Protein AF-A0AAV7E443-F1 (afdb_monomer_lite)

pLDDT: mean 73.52, std 22.26, range [23.98, 96.69]

Structure (mmCIF, N/CA/C/O backbone):
data_AF-A0AAV7E443-F1
#
_entry.id   AF-A0AAV7E443-F1
#
loop_
_atom_site.group_PDB
_atom_site.id
_atom_site.type_symbol
_atom_site.label_atom_id
_atom_site.label_alt_id
_atom_site.label_comp_id
_atom_site.label_asym_id
_atom_site.label_entity_id
_atom_site.label_seq_id
_atom_site.pdbx_PDB_ins_code
_atom_site.Cartn_x
_atom_site.Cartn_y
_atom_site.Cartn_z
_atom_site.occupancy
_atom_site.B_iso_or_equiv
_atom_site.auth_seq_id
_atom_site.auth_comp_id
_atom_site.auth_asym_id
_atom_site.auth_atom_id
_atom_site.pdbx_PDB_model_num
ATOM 1 N N . MET A 1 1 ? -24.888 17.315 22.796 1.00 25.77 1 MET A N 1
ATOM 2 C CA . MET A 1 1 ? -23.472 17.727 22.915 1.00 25.77 1 MET A CA 1
ATOM 3 C C . MET A 1 1 ? -22.587 16.522 22.609 1.00 25.77 1 MET A C 1
ATOM 5 O O . MET A 1 1 ? -22.308 15.736 23.503 1.00 25.77 1 MET A O 1
ATOM 9 N N . ALA A 1 2 ? -22.235 16.318 21.337 1.00 26.34 2 ALA A N 1
ATOM 10 C CA . ALA A 1 2 ? -21.391 15.209 20.892 1.00 26.34 2 ALA A CA 1
ATOM 11 C C . ALA A 1 2 ? -19.942 15.705 20.793 1.00 26.34 2 ALA A C 1
ATOM 13 O O . ALA A 1 2 ? -19.618 16.505 19.921 1.00 26.34 2 ALA A O 1
ATOM 14 N N . LYS A 1 3 ? -19.092 15.292 21.738 1.00 23.98 3 LYS A N 1
ATOM 15 C CA . LYS A 1 3 ? -17.653 15.576 21.715 1.00 23.98 3 LYS A CA 1
ATOM 16 C C . LYS A 1 3 ? -16.936 14.499 20.892 1.00 23.98 3 LYS A C 1
ATOM 18 O O . LYS A 1 3 ? -17.054 13.325 21.217 1.00 23.98 3 LYS A O 1
ATOM 23 N N . GLY A 1 4 ? -16.212 14.944 19.863 1.00 27.45 4 GLY A N 1
ATOM 24 C CA . GLY A 1 4 ? -14.929 14.418 19.375 1.00 27.45 4 GLY A CA 1
ATOM 25 C C . GLY A 1 4 ? -14.806 12.924 19.062 1.00 27.45 4 GLY A C 1
ATOM 26 O O . GLY A 1 4 ? -14.552 12.119 19.949 1.00 27.45 4 GLY A O 1
ATOM 27 N N . THR A 1 5 ? -14.831 12.583 17.772 1.00 27.83 5 THR A N 1
ATOM 28 C CA . THR A 1 5 ? -14.202 11.362 17.228 1.00 27.83 5 THR A CA 1
ATOM 29 C C . THR A 1 5 ? -13.241 11.727 16.092 1.00 27.83 5 THR A C 1
ATOM 31 O O . THR A 1 5 ? -13.302 11.176 15.004 1.00 27.83 5 THR A O 1
ATOM 34 N N . GLU A 1 6 ? -12.319 12.662 16.341 1.00 30.36 6 GLU A N 1
ATOM 35 C CA . GLU A 1 6 ? -11.120 12.836 15.505 1.00 30.36 6 GLU A CA 1
ATOM 36 C C . GLU A 1 6 ? -10.014 11.890 15.994 1.00 30.36 6 GLU A C 1
ATOM 38 O O . GLU A 1 6 ? -8.976 12.303 16.504 1.00 30.36 6 GLU A O 1
ATOM 43 N N . ALA A 1 7 ? -10.225 10.583 15.831 1.00 27.25 7 ALA A N 1
ATOM 44 C CA . ALA A 1 7 ? -9.157 9.598 15.985 1.00 27.25 7 ALA A CA 1
ATOM 45 C C . ALA A 1 7 ? -8.375 9.506 14.666 1.00 27.25 7 ALA A C 1
ATOM 47 O O . ALA A 1 7 ? -8.383 8.484 13.976 1.00 27.25 7 ALA A O 1
ATOM 48 N N . SER A 1 8 ? -7.700 10.601 14.297 1.00 33.19 8 SER A N 1
ATOM 49 C CA . SER A 1 8 ? -6.683 10.540 13.247 1.00 33.19 8 SER A CA 1
ATOM 50 C C . SER A 1 8 ? -5.625 9.508 13.659 1.00 33.19 8 SER A C 1
ATOM 52 O O . SER A 1 8 ? -5.350 9.324 14.847 1.00 33.19 8 SER A O 1
ATOM 54 N N . LEU A 1 9 ? -4.996 8.839 12.690 1.00 35.78 9 LEU A N 1
ATOM 55 C CA . LEU A 1 9 ? -3.929 7.835 12.871 1.00 35.78 9 LEU A CA 1
ATOM 56 C C . LEU A 1 9 ? -2.719 8.297 13.728 1.00 35.78 9 LEU A C 1
ATOM 58 O O . LEU A 1 9 ? -1.767 7.539 13.908 1.00 35.78 9 LEU A O 1
ATOM 62 N N . ARG A 1 10 ? -2.763 9.515 14.279 1.00 36.31 10 ARG A N 1
ATOM 63 C CA . ARG A 1 10 ? -1.805 10.140 15.193 1.00 36.31 10 ARG A CA 1
ATOM 64 C C . ARG A 1 10 ? -1.911 9.668 16.649 1.00 36.31 10 ARG A C 1
ATOM 66 O O . ARG A 1 10 ? -0.914 9.719 17.355 1.00 36.31 10 ARG A O 1
ATOM 73 N N . GLU A 1 11 ? -3.040 9.121 17.106 1.00 29.19 11 GLU A N 1
ATOM 74 C CA . GLU A 1 11 ? -3.167 8.632 18.501 1.00 29.19 11 GLU A CA 1
ATOM 75 C C . GLU A 1 11 ? -2.478 7.277 18.779 1.00 29.19 11 GLU A C 1
ATOM 77 O O . GLU A 1 11 ? -2.542 6.732 19.880 1.00 29.19 11 GLU A O 1
ATOM 82 N N . ILE A 1 12 ? -1.761 6.718 17.801 1.00 36.97 12 ILE A N 1
ATOM 83 C CA . ILE A 1 12 ? -1.069 5.426 17.938 1.00 36.97 12 ILE A CA 1
ATOM 84 C C . ILE A 1 12 ? 0.310 5.560 18.626 1.00 36.97 12 ILE A C 1
ATOM 86 O O . ILE A 1 12 ? 0.927 4.534 18.930 1.00 36.97 12 ILE A O 1
ATOM 90 N N . ASP A 1 13 ? 0.770 6.778 18.946 1.00 31.23 13 ASP A N 1
ATOM 91 C CA . ASP A 1 13 ? 2.131 7.006 19.467 1.00 31.23 13 ASP A CA 1
ATOM 92 C C . ASP A 1 13 ? 2.248 7.309 20.978 1.00 31.23 13 ASP A C 1
ATOM 94 O O . ASP A 1 13 ? 3.344 7.260 21.523 1.00 31.23 13 ASP A O 1
ATOM 98 N N . ASN A 1 14 ? 1.148 7.503 21.718 1.00 24.28 14 ASN A N 1
ATOM 99 C CA . ASN A 1 14 ? 1.228 7.992 23.111 1.00 24.28 14 ASN A CA 1
ATOM 100 C C . ASN A 1 14 ? 1.170 6.931 24.227 1.00 24.28 14 ASN A C 1
ATOM 102 O O . ASN A 1 14 ? 0.980 7.264 25.393 1.00 24.28 14 ASN A O 1
ATOM 106 N N . THR A 1 15 ? 1.393 5.648 23.929 1.00 24.56 15 THR A N 1
ATOM 107 C CA . THR A 1 15 ? 1.574 4.631 24.987 1.00 24.56 15 THR A CA 1
ATOM 108 C C . THR A 1 15 ? 2.780 3.739 24.727 1.00 24.56 15 THR A C 1
ATOM 110 O O . THR A 1 15 ? 2.623 2.528 24.545 1.00 24.56 15 THR A O 1
ATOM 113 N N . LYS A 1 16 ? 3.989 4.308 24.700 1.00 27.14 16 LYS A N 1
ATOM 114 C CA . LYS A 1 16 ? 5.236 3.541 24.828 1.00 27.14 16 LYS A CA 1
ATOM 115 C C . LYS A 1 16 ? 6.311 4.334 25.583 1.00 27.14 16 LYS A C 1
ATOM 117 O O . LYS A 1 16 ? 6.392 5.543 25.410 1.00 27.14 16 LYS A O 1
ATOM 122 N N . PRO A 1 17 ? 7.134 3.644 26.394 1.00 24.19 17 PRO A N 1
ATOM 123 C CA . PRO A 1 17 ? 8.231 4.250 27.137 1.00 24.19 17 PRO A CA 1
ATOM 124 C C . PRO A 1 17 ? 9.293 4.813 26.184 1.00 24.19 17 PRO A C 1
ATOM 126 O O . PRO A 1 17 ? 9.517 4.270 25.100 1.00 24.19 17 PRO A O 1
ATOM 129 N N . GLU A 1 18 ? 9.938 5.883 26.639 1.00 24.91 18 GLU A N 1
ATOM 130 C CA . GLU A 1 18 ? 10.838 6.842 25.976 1.00 24.91 18 GLU A CA 1
ATOM 131 C C . GLU A 1 18 ? 12.130 6.276 25.331 1.00 24.91 18 GLU A C 1
ATOM 133 O O . GLU A 1 18 ? 13.175 6.916 25.335 1.00 24.91 18 GLU A O 1
ATOM 138 N N . THR A 1 19 ? 12.105 5.090 24.718 1.00 24.88 19 THR A N 1
ATOM 139 C CA . THR A 1 19 ? 13.264 4.506 24.004 1.00 24.88 19 THR A CA 1
ATOM 140 C C . THR A 1 19 ? 12.932 3.940 22.618 1.00 24.88 19 THR A C 1
ATOM 142 O O . THR A 1 19 ? 13.683 3.132 22.068 1.00 24.88 19 THR A O 1
ATOM 145 N N . MET A 1 20 ? 11.838 4.381 21.983 1.00 26.11 20 MET A N 1
ATOM 146 C CA . MET A 1 20 ? 11.595 4.084 20.565 1.00 26.11 20 MET A CA 1
ATOM 147 C C . MET A 1 20 ? 12.380 5.078 19.688 1.00 26.11 20 MET A C 1
ATOM 149 O O . MET A 1 20 ? 11.878 6.116 19.272 1.00 26.11 20 MET A O 1
ATOM 153 N N . ASP A 1 21 ? 13.662 4.763 19.487 1.00 25.50 21 ASP A N 1
ATOM 154 C CA . ASP A 1 21 ? 14.658 5.566 18.771 1.00 25.50 21 ASP A CA 1
ATOM 155 C C . ASP A 1 21 ? 14.137 6.122 17.424 1.00 25.50 21 ASP A C 1
ATOM 157 O O . ASP A 1 21 ? 13.656 5.392 16.543 1.00 25.50 21 ASP A O 1
ATOM 161 N N . ARG A 1 22 ? 14.317 7.441 17.261 1.00 34.50 22 ARG A N 1
ATOM 162 C CA . ARG A 1 22 ? 14.039 8.286 16.085 1.00 34.50 22 ARG A CA 1
ATOM 163 C C . ARG A 1 22 ? 14.828 7.859 14.826 1.00 34.50 22 ARG A C 1
ATOM 165 O O . ARG A 1 22 ? 14.676 8.459 13.765 1.00 34.50 22 ARG A O 1
ATOM 172 N N . ARG A 1 23 ? 15.618 6.780 14.903 1.00 28.77 23 ARG A N 1
ATOM 173 C CA . ARG A 1 23 ? 16.346 6.110 13.805 1.00 28.77 23 ARG A CA 1
ATOM 174 C C . ARG A 1 23 ? 15.535 5.127 12.947 1.00 28.77 23 ARG A C 1
ATOM 176 O O . ARG A 1 23 ? 16.087 4.526 12.027 1.00 28.77 23 ARG A O 1
ATOM 183 N N . THR A 1 24 ? 14.231 4.965 13.163 1.00 36.25 24 THR A N 1
ATOM 184 C CA . THR A 1 24 ? 13.375 4.044 12.375 1.00 36.25 24 THR A CA 1
ATOM 185 C C . THR A 1 24 ? 13.049 4.504 10.943 1.00 36.25 24 THR A C 1
ATOM 187 O O . THR A 1 24 ? 12.246 3.870 10.262 1.00 36.25 24 THR A O 1
ATOM 190 N N . ARG A 1 25 ? 13.709 5.557 10.443 1.00 43.50 25 ARG A N 1
ATOM 191 C CA . ARG A 1 25 ? 13.612 6.027 9.047 1.00 43.50 25 ARG A CA 1
ATOM 192 C C . ARG A 1 25 ? 14.811 5.637 8.167 1.00 43.50 25 ARG A C 1
ATOM 194 O O . ARG A 1 25 ? 14.787 5.905 6.973 1.00 43.50 25 ARG A O 1
ATOM 201 N N . ASN A 1 26 ? 15.815 4.946 8.721 1.00 28.78 26 ASN A N 1
ATOM 202 C CA . ASN A 1 26 ? 16.945 4.412 7.956 1.00 28.78 26 ASN A CA 1
ATOM 203 C C . ASN A 1 26 ? 16.706 2.935 7.596 1.00 28.78 26 ASN A C 1
ATOM 205 O O . ASN A 1 26 ? 16.569 2.076 8.470 1.00 28.78 26 ASN A O 1
ATOM 209 N N . PHE A 1 27 ? 16.703 2.631 6.296 1.00 36.47 27 PHE A N 1
ATOM 210 C CA . PHE A 1 27 ? 16.470 1.316 5.675 1.00 36.47 27 PHE A CA 1
ATOM 211 C C . PHE A 1 27 ? 17.484 0.200 6.047 1.00 36.47 27 PHE A C 1
ATOM 213 O O . PHE A 1 27 ? 17.478 -0.870 5.441 1.00 36.47 27 PHE A O 1
ATOM 220 N N . GLN A 1 28 ? 18.310 0.384 7.082 1.00 29.16 28 GLN A N 1
ATOM 221 C CA . GLN A 1 28 ? 19.252 -0.620 7.593 1.00 29.16 28 GLN A CA 1
ATOM 222 C C . GLN A 1 28 ? 18.631 -1.579 8.639 1.00 29.16 28 GLN A C 1
ATOM 224 O O . GLN A 1 28 ? 19.201 -2.629 8.918 1.00 29.16 28 GLN A O 1
ATOM 229 N N . SER A 1 29 ? 17.440 -1.293 9.196 1.00 36.72 29 SER A N 1
ATOM 230 C CA . SER A 1 29 ? 16.759 -2.159 10.196 1.00 36.72 29 SER A CA 1
ATOM 231 C C . SER A 1 29 ? 15.891 -3.275 9.572 1.00 36.72 29 SER A C 1
ATOM 233 O O . SER A 1 29 ? 14.831 -3.678 10.062 1.00 36.72 29 SER A O 1
ATOM 235 N N . MET A 1 30 ? 16.326 -3.789 8.426 1.00 41.69 30 MET A N 1
ATOM 236 C CA . MET A 1 30 ? 15.530 -4.646 7.542 1.00 41.69 30 MET A CA 1
ATOM 237 C C . MET A 1 30 ? 15.280 -6.066 8.081 1.00 41.69 30 MET A C 1
ATOM 239 O O . MET A 1 30 ? 14.362 -6.744 7.625 1.00 41.69 30 MET A O 1
ATOM 243 N N . TYR A 1 31 ? 15.995 -6.473 9.133 1.00 39.94 31 TYR A N 1
ATOM 244 C CA . TYR A 1 31 ? 15.769 -7.734 9.852 1.00 39.94 31 TYR A CA 1
ATOM 245 C C . TYR A 1 31 ? 14.627 -7.681 10.892 1.00 39.94 31 TYR A C 1
ATOM 247 O O . TYR A 1 31 ? 14.217 -8.723 11.414 1.00 39.94 31 TYR A O 1
ATOM 255 N N . TYR A 1 32 ? 14.057 -6.500 11.179 1.00 52.09 32 TYR A N 1
ATOM 256 C CA . TYR A 1 32 ? 13.091 -6.326 12.275 1.00 52.09 32 TYR A CA 1
ATOM 257 C C . TYR A 1 32 ? 11.636 -6.088 11.842 1.00 52.09 32 TYR A C 1
ATOM 259 O O . TYR A 1 32 ? 10.722 -6.355 12.625 1.00 52.09 32 TYR A O 1
ATOM 267 N N . SER A 1 33 ? 11.368 -5.678 10.597 1.00 72.94 33 SER A N 1
ATOM 268 C CA . SER A 1 33 ? 10.016 -5.238 10.206 1.00 72.94 33 SER A CA 1
ATOM 269 C C . SER A 1 33 ? 8.990 -6.380 10.103 1.00 72.94 33 SER A C 1
ATOM 271 O O . SER A 1 33 ? 7.912 -6.303 10.698 1.00 72.94 33 SER A O 1
ATOM 273 N N . TRP A 1 34 ? 9.294 -7.499 9.430 1.00 80.94 34 TRP A N 1
ATOM 274 C CA . TRP A 1 34 ? 8.298 -8.574 9.271 1.00 80.94 34 TRP A CA 1
ATOM 275 C C . TRP A 1 34 ? 8.063 -9.372 10.564 1.00 80.94 34 TRP A C 1
ATOM 277 O O . TRP A 1 34 ? 6.935 -9.812 10.828 1.00 80.94 34 TRP A O 1
ATOM 287 N N . ARG A 1 35 ? 9.109 -9.542 11.389 1.00 85.88 35 ARG A N 1
ATOM 288 C CA . ARG A 1 35 ? 9.019 -10.175 12.716 1.00 85.88 35 ARG A CA 1
ATOM 289 C C . ARG A 1 35 ? 8.162 -9.318 13.643 1.00 85.88 35 ARG A C 1
ATOM 291 O O . ARG A 1 35 ? 7.250 -9.846 14.283 1.00 85.88 35 ARG A O 1
ATOM 298 N N . TYR A 1 36 ? 8.381 -8.001 13.628 1.00 85.56 36 TYR A N 1
ATOM 299 C CA . TYR A 1 36 ? 7.541 -7.032 14.326 1.00 85.56 36 TYR A CA 1
ATOM 300 C C . TYR A 1 36 ? 6.084 -7.108 13.860 1.00 85.56 36 TYR A C 1
ATOM 302 O O . TYR A 1 36 ? 5.196 -7.309 14.689 1.00 85.56 36 TYR A O 1
ATOM 310 N N . CYS A 1 37 ? 5.828 -7.056 12.549 1.00 87.12 37 CYS A N 1
ATOM 311 C CA . CYS A 1 37 ? 4.472 -7.158 12.004 1.00 87.12 37 CYS A CA 1
ATOM 312 C C . CYS A 1 37 ? 3.795 -8.474 12.417 1.00 87.12 37 CYS A C 1
ATOM 314 O O . CYS A 1 37 ? 2.622 -8.489 12.778 1.00 87.12 37 CYS A O 1
ATOM 316 N N . SER A 1 38 ? 4.536 -9.586 12.440 1.00 89.88 38 SER A N 1
ATOM 317 C CA . SER A 1 38 ? 4.020 -10.885 12.891 1.00 89.88 38 SER A CA 1
ATOM 318 C C . SER A 1 38 ? 3.648 -10.884 14.376 1.00 89.88 38 SER A C 1
ATOM 320 O O . SER A 1 38 ? 2.583 -11.384 14.745 1.00 89.88 38 SER A O 1
ATOM 322 N N . ALA A 1 39 ? 4.492 -10.302 15.231 1.00 90.81 39 ALA A N 1
ATOM 323 C CA . ALA A 1 39 ? 4.209 -10.164 16.657 1.00 90.81 39 ALA A CA 1
ATOM 324 C C . ALA A 1 39 ? 3.020 -9.224 16.913 1.00 90.81 39 ALA A C 1
ATOM 326 O O . ALA A 1 39 ? 2.143 -9.539 17.719 1.00 90.81 39 ALA A O 1
ATOM 327 N N . ARG A 1 40 ? 2.951 -8.099 16.193 1.00 89.81 40 ARG A N 1
ATOM 328 C CA . ARG A 1 40 ? 1.855 -7.127 16.272 1.00 89.81 40 ARG A CA 1
ATOM 329 C C . ARG A 1 40 ? 0.530 -7.741 15.830 1.00 89.81 40 ARG A C 1
ATOM 331 O O . ARG A 1 40 ? -0.439 -7.634 16.575 1.00 89.81 40 ARG A O 1
ATOM 338 N N . LEU A 1 41 ? 0.508 -8.469 14.711 1.00 91.88 41 LEU A N 1
ATOM 339 C CA . LEU A 1 41 ? -0.662 -9.230 14.257 1.00 91.88 41 LEU A CA 1
ATOM 340 C C . LEU A 1 41 ? -1.139 -10.218 15.318 1.00 91.88 41 LEU A C 1
ATOM 342 O O . LEU A 1 41 ? -2.327 -10.268 15.613 1.00 91.88 41 LEU A O 1
ATOM 346 N N . ARG A 1 42 ? -0.224 -10.975 15.935 1.00 92.00 42 ARG A N 1
ATOM 347 C CA . ARG A 1 42 ? -0.583 -11.917 17.005 1.00 92.00 42 ARG A CA 1
ATOM 348 C C . ARG A 1 42 ? -1.277 -11.210 18.174 1.00 92.00 42 ARG A C 1
ATOM 350 O O . ARG A 1 42 ? -2.282 -11.715 18.669 1.00 92.00 42 ARG A O 1
ATOM 357 N N . ARG A 1 43 ? -0.761 -10.053 18.606 1.00 92.81 43 ARG A N 1
ATOM 358 C CA . ARG A 1 43 ? -1.373 -9.254 19.682 1.00 92.81 43 ARG A CA 1
ATOM 359 C C . ARG A 1 43 ? -2.745 -8.715 19.272 1.00 92.81 43 ARG A C 1
ATOM 361 O O . ARG A 1 43 ? -3.674 -8.860 20.054 1.00 92.81 43 ARG A O 1
ATOM 368 N N . LEU A 1 44 ? -2.878 -8.183 18.054 1.00 91.81 44 LEU A N 1
ATOM 369 C CA . LEU A 1 44 ? -4.145 -7.666 17.522 1.00 91.81 44 LEU A CA 1
ATOM 370 C C . LEU A 1 44 ? -5.218 -8.756 17.428 1.00 91.81 44 LEU A C 1
ATOM 372 O O . LEU A 1 44 ? -6.330 -8.570 17.910 1.00 91.81 44 LEU A O 1
ATOM 376 N N . TYR A 1 45 ? -4.879 -9.927 16.884 1.00 92.50 45 TYR A N 1
ATOM 377 C CA . TYR A 1 45 ? -5.815 -11.051 16.815 1.00 92.50 45 TYR A CA 1
ATOM 378 C C . TYR A 1 45 ? -6.269 -11.514 18.204 1.00 92.50 45 TYR A C 1
ATOM 380 O O . TYR A 1 45 ? -7.439 -11.847 18.386 1.00 92.50 45 TYR A O 1
ATOM 388 N N . LYS A 1 46 ? -5.366 -11.508 19.196 1.00 92.06 46 LYS A N 1
ATOM 389 C CA . LYS A 1 46 ? -5.708 -11.851 20.582 1.00 92.06 46 LYS A CA 1
ATOM 390 C C . LYS A 1 46 ? -6.596 -10.783 21.228 1.00 92.06 46 LYS A C 1
ATOM 392 O O . LYS A 1 46 ? -7.584 -11.146 21.857 1.00 92.06 46 LYS A O 1
ATOM 397 N N . SER A 1 47 ? -6.280 -9.496 21.059 1.00 92.75 47 SER A N 1
ATOM 398 C CA . SER A 1 47 ? -7.061 -8.400 21.650 1.00 92.75 47 SER A CA 1
ATOM 399 C C . SER A 1 47 ? -8.461 -8.293 21.052 1.00 92.75 47 SER A C 1
ATOM 401 O O . SER A 1 47 ? -9.411 -8.053 21.784 1.00 92.75 47 SER A O 1
ATOM 403 N N . LEU A 1 48 ? -8.597 -8.532 19.745 1.00 90.94 48 LEU A N 1
ATOM 404 C CA . LEU A 1 48 ? -9.881 -8.515 19.033 1.00 90.94 48 LEU A CA 1
ATOM 405 C C . LEU A 1 48 ? -10.672 -9.820 19.191 1.00 90.94 48 LEU A C 1
ATOM 407 O O . LEU A 1 48 ? -11.744 -9.958 18.611 1.00 90.94 48 LEU A O 1
ATOM 411 N N . LYS A 1 49 ? -10.127 -10.812 19.913 1.00 90.62 49 LYS A N 1
ATOM 412 C CA . LYS A 1 49 ? -10.682 -12.174 20.019 1.00 90.62 49 LYS A CA 1
ATOM 413 C C . LYS A 1 49 ? -10.985 -12.804 18.644 1.00 90.62 49 LYS A C 1
ATOM 415 O O . LYS A 1 49 ? -11.824 -13.693 18.519 1.00 90.62 49 LYS A O 1
ATOM 420 N N . PHE A 1 50 ? -10.259 -12.383 17.609 1.00 89.62 50 PHE A N 1
ATOM 421 C CA . PHE A 1 50 ? -10.456 -12.783 16.217 1.00 89.62 50 PHE A CA 1
ATOM 422 C C . PHE A 1 50 ? -9.397 -13.813 15.806 1.00 89.62 50 PHE A C 1
ATOM 424 O O . PHE A 1 50 ? -8.567 -13.585 14.934 1.00 89.62 50 PHE A O 1
ATOM 431 N N . THR A 1 51 ? -9.358 -14.962 16.477 1.00 88.81 51 THR A N 1
ATOM 432 C CA . THR A 1 51 ? -8.364 -16.008 16.189 1.00 88.81 51 THR A CA 1
ATOM 433 C C . THR A 1 51 ? -8.902 -17.045 15.204 1.00 88.81 51 THR A C 1
ATOM 435 O O . THR A 1 51 ? -10.095 -17.350 15.163 1.00 88.81 51 THR A O 1
ATOM 438 N N . HIS A 1 52 ? -8.014 -17.639 14.407 1.00 87.12 52 HIS A N 1
ATOM 439 C CA . HIS A 1 52 ? -8.358 -18.658 13.405 1.00 87.12 52 HIS A CA 1
ATOM 440 C C . HIS A 1 52 ? -8.547 -20.069 13.997 1.00 87.12 52 HIS A C 1
ATOM 442 O O . HIS A 1 52 ? -8.177 -21.060 13.375 1.00 87.12 52 HIS A O 1
ATOM 448 N N . GLY A 1 53 ? -9.105 -20.160 15.208 1.00 83.12 53 GLY A N 1
ATOM 449 C CA . GLY A 1 53 ? -9.271 -21.412 15.952 1.00 83.12 53 GLY A CA 1
ATOM 450 C C . GLY A 1 53 ? -8.080 -21.767 16.851 1.00 83.12 53 GLY A C 1
ATOM 451 O O . GLY A 1 53 ? -6.983 -21.221 16.719 1.00 83.12 53 GLY A O 1
ATOM 452 N N . ARG A 1 54 ? -8.319 -22.679 17.801 1.00 77.81 54 ARG A N 1
ATOM 453 C CA . ARG A 1 54 ? -7.310 -23.290 18.682 1.00 77.81 54 ARG A CA 1
ATOM 454 C C . ARG A 1 54 ? -7.174 -24.755 18.254 1.00 77.81 54 ARG A C 1
ATOM 456 O O . ARG A 1 54 ? -8.127 -25.510 18.390 1.00 77.81 54 ARG A O 1
ATOM 463 N N . GLY A 1 55 ? -6.031 -25.136 17.683 1.00 84.81 55 GLY A N 1
ATOM 464 C CA . GLY A 1 55 ? -5.826 -26.465 17.089 1.00 84.81 55 GLY A CA 1
ATOM 465 C C . GLY A 1 55 ? -6.039 -26.456 15.574 1.00 84.81 55 GLY A C 1
ATOM 466 O O . GLY A 1 55 ? -5.127 -26.089 14.835 1.00 84.81 55 GLY A O 1
ATOM 467 N N . LYS A 1 56 ? -7.233 -26.836 15.099 1.00 87.88 56 LYS A N 1
ATOM 468 C CA . LYS A 1 56 ? -7.547 -26.849 13.660 1.00 87.88 56 LYS A CA 1
ATOM 469 C C . LYS A 1 56 ? -7.703 -25.422 13.127 1.00 87.88 56 LYS A C 1
ATOM 471 O O . LYS A 1 56 ? -8.447 -24.619 13.690 1.00 87.88 56 LYS A O 1
ATOM 476 N N . TYR A 1 57 ? -7.017 -25.123 12.023 1.00 89.94 57 TYR A N 1
ATOM 477 C CA . TYR A 1 57 ? -7.121 -23.828 11.355 1.00 89.94 57 TYR A CA 1
ATOM 478 C C . TYR A 1 57 ? -8.526 -23.637 10.772 1.00 89.94 57 TYR A C 1
ATOM 480 O O . TYR A 1 57 ? -8.952 -24.384 9.893 1.00 89.94 57 TYR A O 1
ATOM 488 N N . SER A 1 58 ? -9.220 -22.607 11.246 1.00 87.44 58 SER A N 1
ATOM 489 C CA . SER A 1 58 ? -10.483 -22.125 10.696 1.00 87.44 58 SER A CA 1
ATOM 490 C C . SER A 1 58 ? -10.303 -20.688 10.229 1.00 87.44 58 SER A C 1
ATOM 492 O O . SER A 1 58 ? -10.078 -19.764 11.020 1.00 87.44 58 SER A O 1
ATOM 494 N N . ARG A 1 59 ? -10.352 -20.491 8.911 1.00 85.94 59 ARG A N 1
ATOM 495 C CA . ARG A 1 59 ? -10.143 -19.176 8.314 1.00 85.94 59 ARG A CA 1
ATOM 496 C C . ARG A 1 59 ? -11.310 -18.259 8.670 1.00 85.94 59 ARG A C 1
ATOM 498 O O . ARG A 1 59 ? -12.444 -18.511 8.286 1.00 85.94 59 ARG A O 1
ATOM 505 N N . ARG A 1 60 ? -10.997 -17.142 9.327 1.00 86.06 60 ARG A N 1
ATOM 506 C CA . ARG A 1 60 ? -11.935 -16.033 9.523 1.00 86.06 60 ARG A CA 1
ATOM 507 C C . ARG A 1 60 ? -11.592 -14.936 8.525 1.00 86.06 60 ARG A C 1
ATOM 509 O O . ARG A 1 60 ? -10.463 -14.448 8.524 1.00 86.06 60 ARG A O 1
ATOM 516 N N . ASN A 1 61 ? -12.529 -14.612 7.644 1.00 84.88 61 ASN A N 1
ATOM 517 C CA . ASN A 1 61 ? -12.343 -13.554 6.656 1.00 84.88 61 ASN A CA 1
ATOM 518 C C . ASN A 1 61 ? -12.674 -12.198 7.276 1.00 84.88 61 ASN A C 1
ATOM 520 O O . ASN A 1 61 ? -13.594 -12.102 8.083 1.00 84.88 61 ASN A O 1
ATOM 524 N N . ILE A 1 62 ? -11.906 -11.179 6.899 1.00 86.75 62 ILE A N 1
ATOM 525 C CA . ILE A 1 62 ? -12.162 -9.793 7.286 1.00 86.75 62 ILE A CA 1
ATOM 526 C C . ILE A 1 62 ? -12.995 -9.188 6.157 1.00 86.75 62 ILE A C 1
ATOM 528 O O . ILE A 1 62 ? -12.468 -8.933 5.076 1.00 86.75 62 ILE A O 1
ATOM 532 N N . ASN A 1 63 ? -14.289 -9.034 6.411 1.00 86.06 63 ASN A N 1
ATOM 533 C CA . ASN A 1 63 ? -15.267 -8.412 5.520 1.00 86.06 63 ASN A CA 1
ATOM 534 C C . ASN A 1 63 ? -15.823 -7.143 6.181 1.00 86.06 63 ASN A C 1
ATOM 536 O O . ASN A 1 63 ? -15.624 -6.934 7.377 1.00 86.06 63 ASN A O 1
ATOM 540 N N . GLU A 1 64 ? -16.596 -6.345 5.448 1.00 85.19 64 GLU A N 1
ATOM 541 C CA . GLU A 1 64 ? -17.225 -5.132 5.986 1.00 85.19 64 GLU A CA 1
ATOM 542 C C . GLU A 1 64 ? -18.009 -5.389 7.287 1.00 85.19 64 GLU A C 1
ATOM 544 O O . GLU A 1 64 ? -17.777 -4.719 8.289 1.00 85.19 64 GLU A O 1
ATOM 549 N N . ALA A 1 65 ? -18.857 -6.422 7.310 1.00 85.25 65 ALA A N 1
ATOM 550 C CA . ALA A 1 65 ? -19.665 -6.780 8.479 1.00 85.25 65 ALA A CA 1
ATOM 551 C C . ALA A 1 65 ? -18.838 -7.211 9.706 1.00 85.25 65 ALA A C 1
ATOM 553 O O . ALA A 1 65 ? -19.340 -7.227 10.824 1.00 85.25 65 ALA A O 1
ATOM 554 N N . THR A 1 66 ? -17.569 -7.583 9.511 1.00 84.00 66 THR A N 1
ATOM 555 C CA . THR A 1 66 ? -16.682 -8.000 10.610 1.00 84.00 66 THR A CA 1
ATOM 556 C C . THR A 1 66 ? -15.938 -6.834 11.255 1.00 84.00 66 THR A C 1
ATOM 558 O O . THR A 1 66 ? -15.322 -7.015 12.302 1.00 84.00 66 THR A O 1
ATOM 561 N N . ILE A 1 67 ? -15.965 -5.652 10.633 1.00 86.44 67 ILE A N 1
ATOM 562 C CA . ILE A 1 67 ? -15.246 -4.473 11.112 1.00 86.44 67 ILE A CA 1
ATOM 563 C C . ILE A 1 67 ? -16.146 -3.731 12.088 1.00 86.44 67 ILE A C 1
ATOM 565 O O . ILE A 1 67 ? -16.997 -2.939 11.696 1.00 86.44 67 ILE A O 1
ATOM 569 N N . THR A 1 68 ? -15.935 -3.994 13.372 1.00 84.25 68 THR A N 1
ATOM 570 C CA . THR A 1 68 ? -16.579 -3.246 14.458 1.00 84.25 68 THR A CA 1
ATOM 571 C C . THR A 1 68 ? -15.715 -2.085 14.946 1.00 84.25 68 THR A C 1
ATOM 573 O O . THR A 1 68 ? -16.226 -1.129 15.513 1.00 84.25 68 THR A O 1
ATOM 576 N N . GLU A 1 69 ? -14.399 -2.163 14.738 1.00 84.31 69 GLU A N 1
ATOM 577 C CA . GLU A 1 69 ? -13.420 -1.216 15.269 1.00 84.31 69 GLU A CA 1
ATOM 578 C C . GLU A 1 69 ? -12.285 -0.945 14.274 1.00 84.31 69 GLU A C 1
ATOM 580 O O . GLU A 1 69 ? -11.886 -1.826 13.505 1.00 84.31 69 GLU A O 1
ATOM 585 N N . VAL A 1 70 ? -11.648 0.224 14.397 1.00 84.88 70 VAL A N 1
ATOM 586 C CA . VAL A 1 70 ? -10.472 0.635 13.600 1.00 84.88 70 VAL A CA 1
ATOM 587 C C . VAL A 1 70 ? -9.325 -0.382 13.681 1.00 84.88 70 VAL A C 1
ATOM 589 O O . VAL A 1 70 ? -8.593 -0.607 12.717 1.00 84.88 70 VAL A O 1
ATOM 592 N N . ARG A 1 71 ? -9.189 -1.090 14.810 1.00 87.00 71 ARG A N 1
ATOM 593 C CA . ARG A 1 71 ? -8.154 -2.119 15.005 1.00 87.00 71 ARG A CA 1
ATOM 594 C C . ARG A 1 71 ? -8.228 -3.257 13.978 1.00 87.00 71 ARG A C 1
ATOM 596 O O . ARG A 1 71 ? -7.192 -3.861 13.701 1.00 87.00 71 ARG A O 1
ATOM 603 N N . PHE A 1 72 ? -9.392 -3.533 13.382 1.00 88.88 72 PHE A N 1
ATOM 604 C CA . PHE A 1 72 ? -9.507 -4.498 12.282 1.00 88.88 72 PHE A CA 1
ATOM 605 C C . PHE A 1 72 ? -8.820 -4.007 11.003 1.00 88.88 72 PHE A C 1
ATOM 607 O O . PHE A 1 72 ? -8.155 -4.799 10.336 1.00 88.88 72 PHE A O 1
ATOM 614 N N . LEU A 1 73 ? -8.887 -2.707 10.700 1.00 88.06 73 LEU A N 1
ATOM 615 C CA . LEU A 1 73 ? -8.165 -2.112 9.570 1.00 88.06 73 LEU A CA 1
ATOM 616 C C . LEU A 1 73 ? -6.648 -2.261 9.760 1.00 88.06 73 LEU A C 1
ATOM 618 O O . LEU A 1 73 ? -5.939 -2.654 8.832 1.00 88.06 73 LEU A O 1
ATOM 622 N N . HIS A 1 74 ? -6.153 -2.087 10.992 1.00 88.06 74 HIS A N 1
ATOM 623 C CA . HIS A 1 74 ? -4.744 -2.337 11.317 1.00 88.06 74 HIS A CA 1
ATOM 624 C C . HIS A 1 74 ? -4.324 -3.790 11.076 1.00 88.06 74 HIS A C 1
ATOM 626 O O . HIS A 1 74 ? -3.195 -4.034 10.652 1.00 88.06 74 HIS A O 1
ATOM 632 N N . VAL A 1 75 ? -5.200 -4.771 11.321 1.00 91.00 75 VAL A N 1
ATOM 633 C CA . VAL A 1 75 ? -4.892 -6.176 11.009 1.00 91.00 75 VAL A CA 1
ATOM 634 C C . VAL A 1 75 ? -4.608 -6.333 9.517 1.00 91.00 75 VAL A C 1
ATOM 636 O O . VAL A 1 75 ? -3.594 -6.929 9.155 1.00 91.00 75 VAL A O 1
ATOM 639 N N . VAL A 1 76 ? -5.452 -5.766 8.654 1.00 91.81 76 VAL A N 1
ATOM 640 C CA . VAL A 1 76 ? -5.281 -5.858 7.196 1.00 91.81 76 VAL A CA 1
ATOM 641 C C . VAL A 1 76 ? -4.001 -5.144 6.749 1.00 91.81 76 VAL A C 1
ATOM 643 O O . VAL A 1 76 ? -3.209 -5.730 6.006 1.00 91.81 76 VAL A O 1
ATOM 646 N N . LEU A 1 77 ? -3.735 -3.946 7.280 1.00 88.19 77 LEU A N 1
ATOM 647 C CA . LEU A 1 77 ? -2.500 -3.202 7.018 1.00 88.19 77 LEU A CA 1
ATOM 648 C C . LEU A 1 77 ? -1.254 -4.021 7.389 1.00 88.19 77 LEU A C 1
ATOM 650 O O . LEU A 1 77 ? -0.378 -4.245 6.555 1.00 88.19 77 LEU A O 1
ATOM 654 N N . TYR A 1 78 ? -1.188 -4.564 8.609 1.00 90.38 78 TYR A N 1
ATOM 655 C CA . TYR A 1 78 ? -0.031 -5.357 9.036 1.00 90.38 78 TYR A CA 1
ATOM 656 C C . TYR A 1 78 ? 0.114 -6.685 8.273 1.00 90.38 78 TYR A C 1
ATOM 658 O O . TYR A 1 78 ? 1.213 -7.246 8.210 1.00 90.38 78 TYR A O 1
ATOM 666 N N . MET A 1 79 ? -0.960 -7.218 7.678 1.00 92.44 79 MET A N 1
ATOM 667 C CA . MET A 1 79 ? -0.867 -8.366 6.770 1.00 92.44 79 MET A CA 1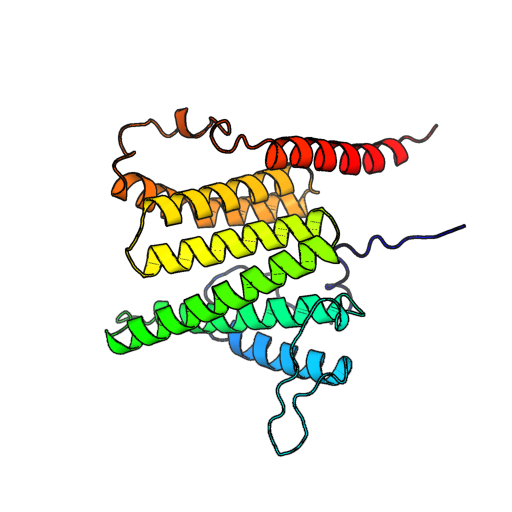
ATOM 668 C C . MET A 1 79 ? -0.187 -8.000 5.448 1.00 92.44 79 MET A C 1
ATOM 670 O O . MET A 1 79 ? 0.605 -8.816 4.956 1.00 92.44 79 MET A O 1
ATOM 674 N N . ALA A 1 80 ? -0.466 -6.807 4.912 1.00 91.00 80 ALA A N 1
ATOM 675 C CA . ALA A 1 80 ? 0.206 -6.255 3.738 1.00 91.00 80 ALA A CA 1
ATOM 676 C C . ALA A 1 80 ? 1.683 -5.956 4.039 1.00 91.00 80 ALA A C 1
ATOM 678 O O . ALA A 1 80 ? 2.556 -6.532 3.387 1.00 91.00 80 ALA A O 1
ATOM 679 N N . GLU A 1 81 ? 1.962 -5.202 5.108 1.00 89.44 81 GLU A N 1
ATOM 680 C CA . GLU A 1 81 ? 3.319 -4.855 5.559 1.00 89.44 81 GLU A CA 1
ATOM 681 C C . GLU A 1 81 ? 4.182 -6.094 5.787 1.00 89.44 81 GLU A C 1
ATOM 683 O O . GLU A 1 81 ? 5.274 -6.221 5.242 1.00 89.44 81 GLU A O 1
ATOM 688 N N . ARG A 1 82 ? 3.669 -7.102 6.505 1.00 91.81 82 ARG A N 1
ATOM 689 C CA . ARG A 1 82 ? 4.410 -8.355 6.702 1.00 91.81 82 ARG A CA 1
ATOM 690 C C . ARG A 1 82 ? 4.764 -9.023 5.371 1.00 91.81 82 ARG A C 1
ATOM 692 O O . ARG A 1 82 ? 5.836 -9.614 5.246 1.00 91.81 82 ARG A O 1
ATOM 699 N N . ALA A 1 83 ? 3.856 -9.023 4.395 1.00 92.88 83 ALA A N 1
ATOM 700 C CA . ALA A 1 83 ? 4.130 -9.627 3.095 1.00 92.88 83 ALA A CA 1
ATOM 701 C C . ALA A 1 83 ? 5.196 -8.834 2.325 1.00 92.88 83 ALA A C 1
ATOM 703 O O . ALA A 1 83 ? 6.112 -9.459 1.785 1.00 92.88 83 ALA A O 1
ATOM 704 N N . TRP A 1 84 ? 5.109 -7.503 2.344 1.00 90.12 84 TRP A N 1
ATOM 705 C CA . TRP A 1 84 ? 6.052 -6.594 1.700 1.00 90.12 84 TRP A CA 1
ATOM 706 C C . TRP A 1 84 ? 7.446 -6.638 2.337 1.00 90.12 84 TRP A C 1
ATOM 708 O O . TRP A 1 84 ? 8.422 -6.876 1.631 1.00 90.12 84 TRP A O 1
ATOM 718 N N . SER A 1 85 ? 7.555 -6.547 3.663 1.00 85.88 85 SER A N 1
ATOM 719 C CA . SER A 1 85 ? 8.842 -6.571 4.374 1.00 85.88 85 SER A CA 1
ATOM 720 C C . SER A 1 85 ? 9.620 -7.863 4.128 1.00 85.88 85 SER A C 1
ATOM 722 O O . SER A 1 85 ? 10.829 -7.832 3.928 1.00 85.88 85 SER A O 1
ATOM 724 N N . HIS A 1 86 ? 8.931 -9.005 4.053 1.00 85.94 86 HIS A N 1
ATOM 725 C CA . HIS A 1 86 ? 9.561 -10.271 3.661 1.00 85.94 86 HIS A CA 1
ATOM 726 C C . HIS A 1 86 ? 10.057 -10.283 2.209 1.00 85.94 86 HIS A C 1
ATOM 728 O O . HIS A 1 86 ? 11.006 -10.997 1.893 1.00 85.94 86 HIS A O 1
ATOM 734 N N . ALA A 1 87 ? 9.386 -9.562 1.308 1.00 86.69 87 ALA A N 1
ATOM 735 C CA . ALA A 1 87 ? 9.840 -9.419 -0.070 1.00 86.69 87 ALA A CA 1
ATOM 736 C C . ALA A 1 87 ? 11.090 -8.527 -0.136 1.00 86.69 87 ALA A C 1
ATOM 738 O O . ALA A 1 87 ? 12.032 -8.851 -0.856 1.00 86.69 87 ALA A O 1
ATOM 739 N N . MET A 1 88 ? 11.115 -7.437 0.637 1.00 82.38 88 MET A N 1
ATOM 740 C CA . MET A 1 88 ? 12.239 -6.499 0.667 1.00 82.38 88 MET A CA 1
ATOM 741 C C . MET A 1 88 ? 13.488 -7.095 1.317 1.00 82.38 88 MET A C 1
ATOM 743 O O . MET A 1 88 ? 14.562 -6.967 0.746 1.00 82.38 88 MET A O 1
ATOM 747 N N . GLU A 1 89 ? 13.355 -7.848 2.410 1.00 81.75 89 GLU A N 1
ATOM 748 C CA . GLU A 1 89 ? 14.478 -8.552 3.055 1.00 81.75 89 GLU A CA 1
ATOM 749 C C . GLU A 1 89 ? 15.239 -9.468 2.079 1.00 81.75 89 GLU A C 1
ATOM 751 O O . GLU A 1 89 ? 16.462 -9.569 2.124 1.00 81.75 89 GLU A O 1
ATOM 756 N N . LYS A 1 90 ? 14.523 -10.123 1.156 1.00 74.19 90 LYS A N 1
ATOM 757 C CA . LYS A 1 90 ? 15.133 -10.979 0.126 1.00 74.19 90 LYS A CA 1
ATOM 758 C C . LYS A 1 90 ? 15.686 -10.202 -1.068 1.00 74.19 90 LYS A C 1
ATOM 760 O O . LYS A 1 90 ? 16.535 -10.728 -1.777 1.00 74.19 90 LYS A O 1
ATOM 765 N N . LYS A 1 91 ? 15.221 -8.971 -1.303 1.00 74.25 91 LYS A N 1
ATOM 766 C CA . LYS A 1 91 ? 15.730 -8.089 -2.366 1.00 74.25 91 LYS A CA 1
ATOM 767 C C . LYS A 1 91 ? 17.141 -7.592 -2.053 1.00 74.25 91 LYS A C 1
ATOM 769 O O . LYS A 1 91 ? 17.913 -7.357 -2.971 1.00 74.25 91 LYS A O 1
ATOM 774 N N . THR A 1 92 ? 17.451 -7.399 -0.779 1.00 71.31 92 THR A N 1
ATOM 775 C CA . THR A 1 92 ? 18.655 -6.704 -0.303 1.00 71.31 92 THR A CA 1
ATOM 776 C C . THR A 1 92 ? 19.791 -7.647 0.075 1.00 71.31 92 THR A C 1
ATOM 778 O O . THR A 1 92 ? 20.668 -7.279 0.851 1.00 71.31 92 THR A O 1
ATOM 781 N N . LEU A 1 93 ? 19.757 -8.880 -0.434 1.00 72.62 93 LEU A N 1
ATOM 782 C CA . LEU A 1 93 ? 20.863 -9.820 -0.295 1.00 72.62 93 LEU A CA 1
ATOM 783 C C . LEU A 1 93 ? 22.064 -9.331 -1.134 1.00 72.62 93 LEU A C 1
ATOM 785 O O . LEU A 1 93 ? 21.833 -8.876 -2.255 1.00 72.62 93 LEU A O 1
ATOM 789 N N . PRO A 1 94 ? 23.314 -9.430 -0.635 1.00 66.69 94 PRO A N 1
ATOM 790 C CA . PRO A 1 94 ? 24.506 -8.908 -1.320 1.00 66.69 94 PRO A CA 1
ATOM 791 C C . PRO A 1 94 ? 24.715 -9.453 -2.739 1.00 66.69 94 PRO A C 1
ATOM 793 O O . PRO A 1 94 ? 25.117 -8.715 -3.629 1.00 66.69 94 PRO A O 1
ATOM 796 N N . GLU A 1 95 ? 24.384 -10.725 -2.958 1.00 73.00 95 GLU A N 1
ATOM 797 C CA . GLU A 1 95 ? 24.514 -11.418 -4.250 1.00 73.00 95 GLU A CA 1
ATOM 798 C C . GLU A 1 95 ? 23.296 -11.209 -5.174 1.00 73.00 95 GLU A C 1
ATOM 800 O O . GLU A 1 95 ? 23.263 -11.692 -6.304 1.00 73.00 95 GLU A O 1
ATOM 805 N N . GLY A 1 96 ? 22.276 -10.479 -4.708 1.00 72.56 96 GLY A N 1
ATOM 806 C CA . GLY A 1 96 ? 20.976 -10.390 -5.366 1.00 72.56 96 GLY A CA 1
ATOM 807 C C . GLY A 1 96 ? 20.153 -11.689 -5.266 1.00 72.56 96 GLY A C 1
ATOM 808 O O . GLY A 1 96 ? 20.630 -12.717 -4.788 1.00 72.56 96 GLY A O 1
ATOM 809 N N . PRO A 1 97 ? 18.862 -11.663 -5.648 1.00 79.06 97 PRO A N 1
ATOM 810 C CA . PRO A 1 97 ? 18.005 -12.839 -5.550 1.00 79.06 97 PRO A CA 1
ATOM 811 C C . PRO A 1 97 ? 18.189 -13.813 -6.728 1.00 79.06 97 PRO A C 1
ATOM 813 O O . PRO A 1 97 ? 17.979 -13.443 -7.885 1.00 79.06 97 PRO A O 1
ATOM 816 N N . ASN A 1 98 ? 18.425 -15.095 -6.428 1.00 85.38 98 ASN A N 1
ATOM 817 C CA . ASN A 1 98 ? 18.419 -16.190 -7.414 1.00 85.38 98 ASN A CA 1
ATOM 818 C C . ASN A 1 98 ? 17.050 -16.324 -8.113 1.00 85.38 98 ASN A C 1
ATOM 820 O O . ASN A 1 98 ? 16.027 -15.880 -7.587 1.00 85.38 98 ASN A O 1
ATOM 824 N N . ALA A 1 99 ? 16.968 -17.021 -9.254 1.00 85.50 99 ALA A N 1
ATOM 825 C CA . ALA A 1 99 ? 15.715 -17.186 -10.012 1.00 85.50 99 ALA A CA 1
ATOM 826 C C . ALA A 1 99 ? 14.530 -17.698 -9.157 1.00 85.50 99 ALA A C 1
ATOM 828 O O . ALA A 1 99 ? 13.451 -17.101 -9.160 1.00 85.50 99 ALA A O 1
ATOM 829 N N . HIS A 1 100 ? 14.742 -18.735 -8.337 1.00 85.81 100 HIS A N 1
ATOM 830 C CA . HIS A 1 100 ? 13.727 -19.228 -7.392 1.00 85.81 100 HIS A CA 1
ATOM 831 C C . HIS A 1 100 ? 13.333 -18.182 -6.338 1.00 85.81 100 HIS A C 1
ATOM 833 O O . HIS A 1 100 ? 12.159 -18.052 -5.980 1.00 85.81 100 HIS A O 1
ATOM 839 N N . GLN A 1 101 ? 14.298 -17.397 -5.857 1.00 85.94 101 GLN A N 1
ATOM 840 C CA . GLN A 1 101 ? 14.055 -16.335 -4.883 1.00 85.94 101 GLN A CA 1
ATOM 841 C C . GLN A 1 101 ? 13.284 -15.166 -5.508 1.00 85.94 101 GLN A C 1
ATOM 843 O O . GLN A 1 101 ? 12.426 -14.594 -4.837 1.00 85.94 101 GLN A O 1
ATOM 848 N N . ARG A 1 102 ? 13.500 -14.859 -6.797 1.00 85.31 102 ARG A N 1
ATOM 849 C CA . ARG A 1 102 ? 12.692 -13.885 -7.554 1.00 85.31 102 ARG A CA 1
ATOM 850 C C . ARG A 1 102 ? 11.230 -14.321 -7.618 1.00 85.31 102 ARG A C 1
ATOM 852 O O . ARG A 1 102 ? 10.356 -13.526 -7.284 1.00 85.31 102 ARG A O 1
ATOM 859 N N . ILE A 1 103 ? 10.956 -15.588 -7.945 1.00 89.31 103 ILE A N 1
ATOM 860 C CA . ILE A 1 103 ? 9.586 -16.137 -7.967 1.00 89.31 103 ILE A CA 1
ATOM 861 C C . ILE A 1 103 ? 8.929 -16.003 -6.587 1.00 89.31 103 ILE A C 1
ATOM 863 O O . ILE A 1 103 ? 7.795 -15.522 -6.478 1.00 89.31 103 ILE A O 1
ATOM 867 N N . TYR A 1 104 ? 9.651 -16.378 -5.527 1.00 89.94 104 TYR A N 1
ATOM 868 C CA . TYR A 1 104 ? 9.177 -16.237 -4.153 1.00 89.94 104 TYR A CA 1
ATOM 869 C C . TYR A 1 104 ? 8.868 -14.772 -3.805 1.00 89.94 104 TYR A C 1
ATOM 871 O O . TYR A 1 104 ? 7.771 -14.472 -3.330 1.00 89.94 104 TYR A O 1
ATOM 879 N N . LEU A 1 105 ? 9.792 -13.851 -4.094 1.00 89.31 105 LEU A N 1
ATOM 880 C CA . LEU A 1 105 ? 9.646 -12.414 -3.860 1.00 89.31 105 LEU A CA 1
ATOM 881 C C . LEU A 1 105 ? 8.415 -11.860 -4.580 1.00 89.31 105 LEU A C 1
ATOM 883 O O . LEU A 1 105 ? 7.579 -11.206 -3.954 1.00 89.31 105 LEU A O 1
ATOM 887 N N . THR A 1 106 ? 8.247 -12.169 -5.866 1.00 91.88 106 THR A N 1
ATOM 888 C CA . THR A 1 106 ? 7.067 -11.753 -6.631 1.00 91.88 106 THR A CA 1
ATOM 889 C C . THR A 1 106 ? 5.785 -12.316 -6.017 1.00 91.88 106 THR A C 1
ATOM 891 O O . THR A 1 106 ? 4.794 -11.596 -5.910 1.00 91.88 106 THR A O 1
ATOM 894 N N . GLY A 1 107 ? 5.790 -13.570 -5.556 1.00 94.44 107 GLY A N 1
ATOM 895 C CA . GLY A 1 107 ? 4.661 -14.164 -4.836 1.00 94.44 107 GLY A CA 1
ATOM 896 C C . GLY A 1 107 ? 4.309 -13.410 -3.546 1.00 94.44 107 GLY A C 1
ATOM 897 O O . GLY A 1 107 ? 3.131 -13.169 -3.266 1.00 94.44 107 GLY A O 1
ATOM 898 N N . ARG A 1 108 ? 5.317 -12.970 -2.782 1.00 93.94 108 ARG A N 1
ATOM 899 C CA . ARG A 1 108 ? 5.125 -12.144 -1.578 1.00 93.94 108 ARG A CA 1
ATOM 900 C C . ARG A 1 108 ? 4.567 -10.763 -1.914 1.00 93.94 108 ARG A C 1
ATOM 902 O O . ARG A 1 108 ? 3.621 -10.338 -1.254 1.00 93.94 108 ARG A O 1
ATOM 909 N N . LEU A 1 109 ? 5.064 -10.113 -2.966 1.00 92.69 109 LEU A N 1
ATOM 910 C CA . LEU A 1 109 ? 4.536 -8.827 -3.430 1.00 92.69 109 LEU A CA 1
ATOM 911 C C . LEU A 1 109 ? 3.090 -8.938 -3.926 1.00 92.69 109 LEU A C 1
ATOM 913 O O . LEU A 1 109 ? 2.266 -8.112 -3.552 1.00 92.69 109 LEU A O 1
ATOM 917 N N . ARG A 1 110 ? 2.725 -9.993 -4.673 1.00 96.12 110 ARG A N 1
ATOM 918 C CA . ARG A 1 110 ? 1.316 -10.237 -5.053 1.00 96.12 110 ARG A CA 1
ATOM 919 C C . ARG A 1 110 ? 0.416 -10.338 -3.825 1.00 96.12 110 ARG A C 1
ATOM 921 O O . ARG A 1 110 ? -0.688 -9.801 -3.814 1.00 96.12 110 ARG A O 1
ATOM 928 N N . LYS A 1 111 ? 0.893 -11.014 -2.776 1.00 96.12 111 LYS A N 1
ATOM 929 C CA . LYS A 1 111 ? 0.168 -11.113 -1.507 1.00 96.12 111 LYS A CA 1
ATOM 930 C C . LYS A 1 111 ? 0.049 -9.753 -0.817 1.00 96.12 111 LYS A C 1
ATOM 932 O O . LYS A 1 111 ? -1.023 -9.467 -0.297 1.00 96.12 111 LYS A O 1
ATOM 937 N N . ALA A 1 112 ? 1.102 -8.936 -0.822 1.00 93.62 112 ALA A N 1
ATOM 938 C CA . ALA A 1 112 ? 1.066 -7.580 -0.274 1.00 93.62 112 ALA A CA 1
ATOM 939 C C . ALA A 1 112 ? 0.024 -6.719 -0.999 1.00 93.62 112 ALA A C 1
ATOM 941 O O . ALA A 1 112 ? -0.860 -6.176 -0.345 1.00 93.62 112 ALA A O 1
ATOM 942 N N . VAL A 1 113 ? 0.045 -6.709 -2.337 1.00 96.38 113 VAL A N 1
ATOM 943 C CA . VAL A 1 113 ? -0.940 -5.997 -3.167 1.00 96.38 113 VAL A CA 1
ATOM 944 C C . VAL A 1 113 ? -2.358 -6.452 -2.849 1.00 96.38 113 VAL A C 1
ATOM 946 O O . VAL A 1 113 ? -3.209 -5.614 -2.594 1.00 96.38 113 VAL A O 1
ATOM 949 N N . LYS A 1 114 ? -2.611 -7.766 -2.776 1.00 96.69 114 LYS A N 1
ATOM 950 C CA . LYS A 1 114 ? -3.939 -8.296 -2.433 1.00 96.69 114 LYS A CA 1
ATOM 951 C C . LYS A 1 114 ? -4.464 -7.761 -1.096 1.00 96.69 114 LYS A C 1
ATOM 953 O O . LYS A 1 114 ? -5.649 -7.464 -0.980 1.00 96.69 114 LYS A O 1
ATOM 958 N N . TRP A 1 115 ? -3.617 -7.687 -0.071 1.00 95.12 115 TRP A N 1
ATOM 959 C CA . TRP A 1 115 ? -4.039 -7.153 1.227 1.00 95.12 115 TRP A CA 1
ATOM 960 C C . TRP A 1 115 ? -4.173 -5.632 1.203 1.00 95.12 115 TRP A C 1
ATOM 962 O O . TRP A 1 115 ? -5.122 -5.122 1.784 1.00 95.12 115 TRP A O 1
ATOM 972 N N . ALA A 1 116 ? -3.298 -4.925 0.489 1.00 92.56 116 ALA A N 1
ATOM 973 C CA . ALA A 1 116 ? -3.382 -3.478 0.320 1.00 92.56 116 ALA A CA 1
ATOM 974 C C . ALA A 1 116 ? -4.660 -3.053 -0.424 1.00 92.56 116 ALA A C 1
ATOM 976 O O . ALA A 1 116 ? -5.301 -2.089 -0.026 1.00 92.56 116 ALA A O 1
ATOM 977 N N . THR A 1 117 ? -5.092 -3.804 -1.443 1.00 95.31 117 THR A N 1
ATOM 978 C CA . THR A 1 117 ? -6.355 -3.532 -2.148 1.00 95.31 117 THR A CA 1
ATOM 979 C C . THR A 1 117 ? -7.567 -3.762 -1.254 1.00 95.31 117 THR A C 1
ATOM 981 O O . THR A 1 117 ? -8.489 -2.956 -1.261 1.00 95.31 117 THR A O 1
ATOM 984 N N . VAL A 1 118 ? -7.560 -4.834 -0.450 1.00 94.06 118 VAL A N 1
ATOM 985 C CA . VAL A 1 118 ? -8.626 -5.070 0.539 1.00 94.06 118 VAL A CA 1
ATOM 986 C C . VAL A 1 118 ? -8.623 -3.960 1.591 1.00 94.06 118 VAL A C 1
ATOM 988 O O . VAL A 1 118 ? -9.680 -3.466 1.955 1.00 94.06 118 VAL A O 1
ATOM 991 N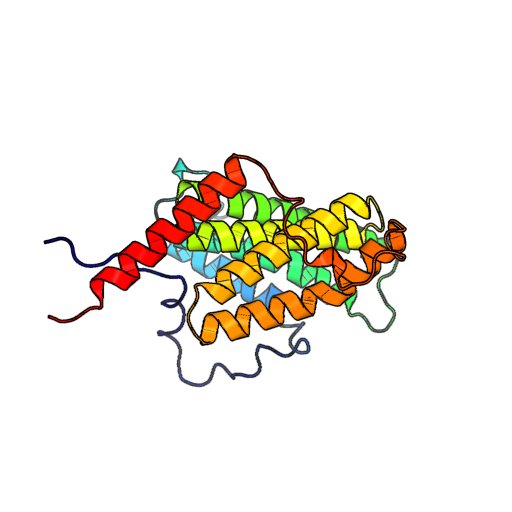 N . PHE A 1 119 ? -7.450 -3.522 2.051 1.00 91.25 119 PHE A N 1
ATOM 992 C CA . PHE A 1 119 ? -7.325 -2.412 2.993 1.00 91.25 119 PHE A CA 1
ATOM 993 C C . PHE A 1 119 ? -7.920 -1.116 2.431 1.00 91.25 119 PHE A C 1
ATOM 995 O O . PHE A 1 119 ? -8.757 -0.517 3.095 1.00 91.25 119 PHE A O 1
ATOM 1002 N N . ALA A 1 120 ? -7.571 -0.735 1.198 1.00 89.88 120 ALA A N 1
ATOM 1003 C CA . ALA A 1 120 ? -8.126 0.447 0.537 1.00 89.88 120 ALA A CA 1
ATOM 1004 C C . ALA A 1 120 ? -9.654 0.380 0.398 1.00 89.88 120 ALA A C 1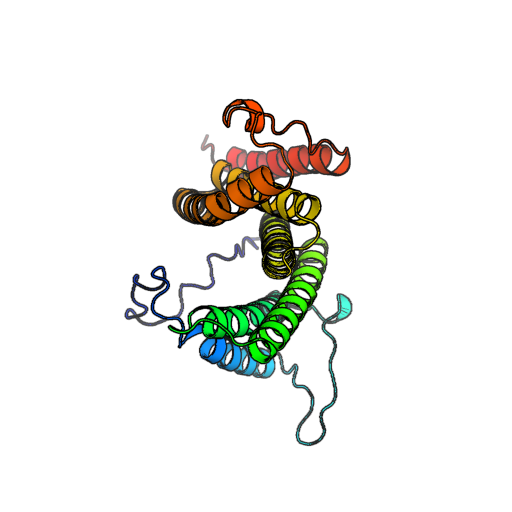
ATOM 1006 O O . ALA A 1 120 ? -10.339 1.336 0.747 1.00 89.88 120 ALA A O 1
ATOM 1007 N N . GLN A 1 121 ? -10.199 -0.771 -0.010 1.00 92.69 121 GLN A N 1
ATOM 1008 C CA . GLN A 1 121 ? -11.649 -0.982 -0.100 1.00 92.69 121 GLN A CA 1
ATOM 1009 C C . GLN A 1 121 ? -12.348 -0.828 1.256 1.00 92.69 121 GLN A C 1
ATOM 1011 O O . GLN A 1 121 ? -13.392 -0.192 1.348 1.00 92.69 121 GLN A O 1
ATOM 1016 N N . LEU A 1 122 ? -11.774 -1.396 2.318 1.00 89.25 122 LEU A N 1
ATOM 1017 C CA . LEU A 1 122 ? -12.354 -1.313 3.657 1.00 89.25 122 LEU A CA 1
ATOM 1018 C C . LEU A 1 122 ? -12.247 0.100 4.242 1.00 89.25 122 LEU A C 1
ATOM 1020 O O . LEU A 1 122 ? -13.191 0.557 4.884 1.00 89.25 122 LEU A O 1
ATOM 1024 N N . CYS A 1 123 ? -11.138 0.802 3.995 1.00 88.19 123 CYS A N 1
ATOM 1025 C CA . CYS A 1 123 ? -10.983 2.203 4.376 1.00 88.19 123 CYS A CA 1
ATOM 1026 C C . CYS A 1 123 ? -11.971 3.099 3.625 1.00 88.19 123 CYS A C 1
ATOM 1028 O O . CYS A 1 123 ? -12.580 3.939 4.261 1.00 88.19 123 CYS A O 1
ATOM 1030 N N . ALA A 1 124 ? -12.227 2.864 2.336 1.00 88.69 124 ALA A N 1
ATOM 1031 C CA . ALA A 1 124 ? -13.211 3.644 1.582 1.00 88.69 124 ALA A CA 1
ATOM 1032 C C . ALA A 1 124 ? -14.645 3.535 2.138 1.00 88.69 124 ALA A C 1
ATOM 1034 O O . ALA A 1 124 ? -15.445 4.447 1.950 1.00 88.69 124 ALA A O 1
ATOM 1035 N N . ILE A 1 125 ? -14.979 2.425 2.806 1.00 88.38 125 ILE A N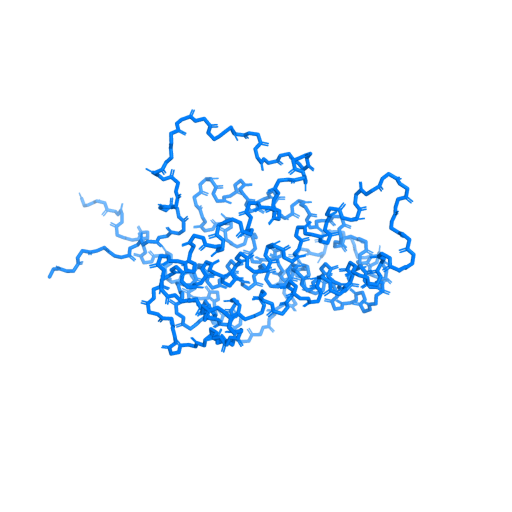 1
ATOM 1036 C CA . ILE A 1 125 ? -16.314 2.189 3.377 1.00 88.38 125 ILE A CA 1
ATOM 1037 C C . ILE A 1 125 ? -16.402 2.641 4.841 1.00 88.38 125 ILE A C 1
ATOM 1039 O O . ILE A 1 125 ? -17.423 3.178 5.264 1.00 88.38 125 ILE A O 1
ATOM 1043 N N . LYS A 1 126 ? -15.370 2.356 5.646 1.00 85.44 126 LYS A N 1
ATOM 1044 C CA . LYS A 1 126 ? -15.395 2.524 7.114 1.00 85.44 126 LYS A CA 1
ATOM 1045 C C . LYS A 1 126 ? -14.439 3.589 7.645 1.00 85.44 126 LYS A C 1
ATOM 1047 O O . LYS A 1 126 ? -14.482 3.881 8.834 1.00 85.44 126 LYS A O 1
ATOM 1052 N N . GLY A 1 127 ? -13.521 4.071 6.821 1.00 79.25 127 GLY A N 1
ATOM 1053 C CA . GLY A 1 127 ? -12.480 5.010 7.210 1.00 79.25 127 GLY A CA 1
ATOM 1054 C C . GLY A 1 127 ? -12.823 6.442 6.828 1.00 79.25 127 GLY A C 1
ATOM 1055 O O . GLY A 1 127 ? -13.606 6.698 5.916 1.00 79.25 127 GLY A O 1
ATOM 1056 N N . ASP A 1 128 ? -12.167 7.376 7.507 1.00 82.31 128 ASP A N 1
ATOM 1057 C CA . ASP A 1 128 ? -12.247 8.791 7.169 1.00 82.31 128 ASP A CA 1
ATOM 1058 C C . ASP A 1 128 ? -11.688 9.055 5.768 1.00 82.31 128 ASP A C 1
ATOM 1060 O O . ASP A 1 128 ? -10.894 8.276 5.223 1.00 82.31 128 ASP A O 1
ATOM 1064 N N . LEU A 1 129 ? -12.060 10.196 5.188 1.00 82.12 129 LEU A N 1
ATOM 1065 C CA . LEU A 1 129 ? -11.621 10.596 3.852 1.00 82.12 129 LEU A CA 1
ATOM 1066 C C . LEU A 1 129 ? -10.088 10.583 3.721 1.00 82.12 129 LEU A C 1
ATOM 1068 O O . LEU A 1 129 ? -9.541 10.043 2.758 1.00 82.12 129 LEU A O 1
ATOM 1072 N N . ARG A 1 130 ? -9.389 11.103 4.736 1.00 81.75 130 ARG A N 1
ATOM 1073 C CA . ARG A 1 130 ? -7.923 11.093 4.808 1.00 81.75 130 ARG A CA 1
ATOM 1074 C C . ARG A 1 130 ? -7.355 9.670 4.835 1.00 81.75 130 ARG A C 1
ATOM 1076 O O . ARG A 1 130 ? -6.458 9.348 4.061 1.00 81.75 130 ARG A O 1
ATOM 1083 N N . ASN A 1 131 ? -7.888 8.800 5.686 1.00 81.38 131 ASN A N 1
ATOM 1084 C CA . ASN A 1 131 ? -7.394 7.427 5.819 1.00 81.38 131 ASN A CA 1
ATOM 1085 C C . ASN A 1 131 ? -7.667 6.609 4.549 1.00 81.38 131 ASN A C 1
ATOM 1087 O O . ASN A 1 131 ? -6.861 5.763 4.163 1.00 81.38 131 ASN A O 1
ATOM 1091 N N . SER A 1 132 ? -8.783 6.886 3.875 1.00 83.50 132 SER A N 1
ATOM 1092 C CA . SER A 1 132 ? -9.128 6.301 2.578 1.00 83.50 132 SER A CA 1
ATOM 1093 C C . SER A 1 132 ? -8.100 6.664 1.506 1.00 83.50 132 SER A C 1
ATOM 1095 O O . SER A 1 132 ? -7.683 5.805 0.731 1.00 83.50 132 SER A O 1
ATOM 1097 N N . LEU A 1 133 ? -7.621 7.908 1.510 1.00 82.50 133 LEU A N 1
ATOM 1098 C CA . LEU A 1 133 ? -6.579 8.380 0.597 1.00 82.50 133 LEU A CA 1
ATOM 1099 C C . LEU A 1 133 ? -5.227 7.761 0.845 1.00 82.50 133 LEU A C 1
ATOM 1101 O O . LEU A 1 133 ? -4.564 7.328 -0.094 1.00 82.50 133 LEU A O 1
ATOM 1105 N N . GLU A 1 134 ? -4.820 7.718 2.108 1.00 84.94 134 GLU A N 1
ATOM 1106 C CA . GLU A 1 134 ? -3.575 7.070 2.493 1.00 84.94 134 GLU A CA 1
ATOM 1107 C C . GLU A 1 134 ? -3.588 5.594 2.081 1.00 84.94 134 GLU A C 1
ATOM 1109 O O . GLU A 1 134 ? -2.597 5.084 1.552 1.00 84.94 134 GLU A O 1
ATOM 1114 N N . ALA A 1 135 ? -4.730 4.922 2.253 1.00 86.69 135 ALA A N 1
ATOM 1115 C CA . ALA A 1 135 ? -4.910 3.536 1.851 1.00 86.69 135 ALA A CA 1
ATOM 1116 C C . ALA A 1 135 ? -4.867 3.350 0.323 1.00 86.69 135 ALA A C 1
ATOM 1118 O O . ALA A 1 135 ? -4.237 2.403 -0.154 1.00 86.69 135 ALA A O 1
ATOM 1119 N N . GLU A 1 136 ? -5.470 4.255 -0.449 1.00 87.81 136 GLU A N 1
ATOM 1120 C CA . GLU A 1 136 ? -5.451 4.215 -1.917 1.00 87.81 136 GLU A CA 1
ATOM 1121 C C . GLU A 1 136 ? -4.055 4.520 -2.488 1.00 87.81 136 GLU A C 1
ATOM 1123 O O . GLU A 1 136 ? -3.586 3.844 -3.415 1.00 87.81 136 GLU A O 1
ATOM 1128 N N . ALA A 1 137 ? -3.347 5.492 -1.904 1.00 87.00 137 ALA A N 1
ATOM 11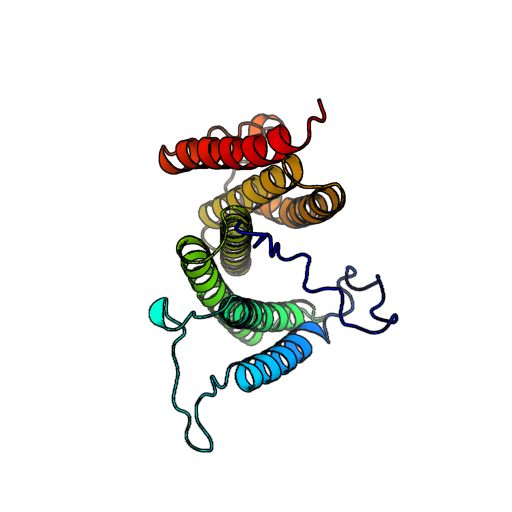29 C CA . ALA A 1 137 ? -1.958 5.802 -2.234 1.00 87.00 137 ALA A CA 1
ATOM 1130 C C . ALA A 1 137 ? -1.053 4.592 -1.962 1.00 87.00 137 ALA A C 1
ATOM 1132 O O . ALA A 1 137 ? -0.273 4.179 -2.824 1.00 87.00 137 ALA A O 1
ATOM 1133 N N . TYR A 1 138 ? -1.226 3.959 -0.800 1.00 89.50 138 TYR A N 1
ATOM 1134 C CA . TYR A 1 138 ? -0.502 2.754 -0.407 1.00 89.50 138 TYR A CA 1
ATOM 1135 C C . TYR A 1 138 ? -0.776 1.567 -1.341 1.00 89.50 138 TYR A C 1
ATOM 1137 O O . TYR A 1 138 ? 0.155 0.887 -1.781 1.00 89.50 138 TYR A O 1
ATOM 1145 N N . ALA A 1 139 ? -2.041 1.319 -1.693 1.00 91.00 139 ALA A N 1
ATOM 1146 C CA . ALA A 1 139 ? -2.406 0.256 -2.625 1.00 91.00 139 ALA A CA 1
ATOM 1147 C C . ALA A 1 139 ? -1.797 0.486 -4.018 1.00 91.00 139 ALA A C 1
ATOM 1149 O O . ALA A 1 139 ? -1.266 -0.454 -4.623 1.00 91.00 139 ALA A O 1
ATOM 1150 N N . SER A 1 140 ? -1.807 1.736 -4.489 1.00 92.06 140 SER A N 1
ATOM 1151 C CA . SER A 1 140 ? -1.196 2.139 -5.760 1.00 92.06 140 SER A CA 1
ATOM 1152 C C . SER A 1 140 ? 0.327 1.941 -5.734 1.00 92.06 140 SER A C 1
ATOM 1154 O O . SER A 1 140 ? 0.874 1.294 -6.628 1.00 92.06 140 SER A O 1
ATOM 1156 N N . TYR A 1 141 ? 1.010 2.361 -4.662 1.00 91.69 141 TYR A N 1
ATOM 1157 C CA . TYR A 1 141 ? 2.447 2.123 -4.456 1.00 91.69 141 TYR A CA 1
ATOM 1158 C C . TYR A 1 141 ? 2.807 0.631 -4.496 1.00 91.69 141 TYR A C 1
ATOM 1160 O O . TYR A 1 141 ? 3.729 0.212 -5.207 1.00 91.69 141 TYR A O 1
ATOM 1168 N N . MET A 1 142 ? 2.056 -0.195 -3.763 1.00 90.62 142 MET A N 1
ATOM 1169 C CA . MET A 1 142 ? 2.281 -1.640 -3.707 1.00 90.62 142 MET A CA 1
ATOM 1170 C C . MET A 1 142 ? 2.107 -2.287 -5.083 1.00 90.62 142 MET A C 1
ATOM 1172 O O . MET A 1 142 ? 2.910 -3.137 -5.485 1.00 90.62 142 MET A O 1
ATOM 1176 N N . LYS A 1 143 ? 1.074 -1.875 -5.829 1.00 94.50 143 LYS A N 1
ATOM 1177 C CA . LYS A 1 143 ? 0.794 -2.382 -7.176 1.00 94.50 143 LYS A CA 1
ATOM 1178 C C . LYS A 1 143 ? 1.864 -1.951 -8.180 1.00 94.50 143 LYS A C 1
ATOM 1180 O O . LYS A 1 143 ? 2.348 -2.801 -8.927 1.00 94.50 143 LYS A O 1
ATOM 1185 N N . GLY A 1 144 ? 2.284 -0.686 -8.145 1.00 92.81 144 GLY A N 1
ATOM 1186 C CA . GLY A 1 144 ? 3.402 -0.178 -8.944 1.00 92.81 144 GLY A CA 1
ATOM 1187 C C . GLY A 1 144 ? 4.687 -0.964 -8.678 1.00 92.81 144 GLY A C 1
ATOM 1188 O O . GLY A 1 144 ? 5.314 -1.466 -9.608 1.00 92.81 144 GLY A O 1
ATOM 1189 N N . THR A 1 145 ? 5.014 -1.197 -7.403 1.00 91.25 145 THR A N 1
ATOM 1190 C CA . THR A 1 145 ? 6.200 -1.966 -6.988 1.00 91.25 145 THR A CA 1
ATOM 1191 C C . THR A 1 145 ? 6.176 -3.404 -7.504 1.00 91.25 145 THR A C 1
ATOM 1193 O O . THR A 1 145 ? 7.199 -3.918 -7.957 1.00 91.25 145 THR A O 1
ATOM 1196 N N . LEU A 1 146 ? 5.020 -4.073 -7.461 1.00 94.00 146 LEU A N 1
ATOM 1197 C CA . LEU A 1 146 ? 4.869 -5.423 -8.004 1.00 94.00 146 LEU A CA 1
ATOM 1198 C C . LEU A 1 146 ? 5.152 -5.464 -9.510 1.00 94.00 146 LEU A C 1
ATOM 1200 O O . LEU A 1 146 ? 5.911 -6.327 -9.949 1.00 94.00 146 LEU A O 1
ATOM 1204 N N . LEU A 1 147 ? 4.536 -4.566 -10.283 1.00 93.25 147 LEU A N 1
ATOM 1205 C CA . LEU A 1 147 ? 4.677 -4.521 -11.742 1.00 93.25 147 LEU A CA 1
ATOM 1206 C C . LEU A 1 147 ? 6.106 -4.156 -12.149 1.00 93.25 147 LEU A C 1
ATOM 1208 O O . LEU A 1 147 ? 6.716 -4.851 -12.960 1.00 93.25 147 LEU A O 1
ATOM 1212 N N . PHE A 1 148 ? 6.684 -3.161 -11.474 1.00 90.88 148 PHE A N 1
ATOM 1213 C CA . PHE A 1 148 ? 8.083 -2.778 -11.624 1.00 90.88 148 PHE A CA 1
ATOM 1214 C C . PHE A 1 148 ? 9.029 -3.964 -11.409 1.00 90.88 148 PHE A C 1
ATOM 1216 O O . PHE A 1 148 ? 9.951 -4.184 -12.187 1.00 90.88 148 PHE A O 1
ATOM 1223 N N . LYS A 1 149 ? 8.786 -4.778 -10.372 1.00 88.75 149 LYS A N 1
ATOM 1224 C CA . LYS A 1 149 ? 9.605 -5.966 -10.076 1.00 88.75 149 LYS A CA 1
ATOM 1225 C C . LYS A 1 149 ? 9.361 -7.144 -11.011 1.00 88.75 149 LYS A C 1
ATOM 1227 O O . LYS A 1 149 ? 10.202 -8.035 -11.067 1.00 88.75 149 LYS A O 1
ATOM 1232 N N . GLN A 1 150 ? 8.224 -7.179 -11.696 1.00 88.81 150 GLN A N 1
ATOM 1233 C CA . GLN A 1 150 ? 7.953 -8.169 -12.735 1.00 88.81 150 GLN A CA 1
ATOM 1234 C C . GLN A 1 150 ? 8.573 -7.791 -14.079 1.00 88.81 150 GLN A C 1
ATOM 1236 O O . GLN A 1 150 ? 8.601 -8.652 -14.952 1.00 88.81 150 GLN A O 1
ATOM 1241 N N . GLU A 1 151 ? 9.045 -6.548 -14.234 1.00 86.00 151 GLU A N 1
ATOM 1242 C CA . GLU A 1 151 ? 9.547 -6.000 -15.500 1.00 86.00 151 GLU A CA 1
ATOM 1243 C C . GLU A 1 151 ? 8.501 -6.106 -16.627 1.00 86.00 151 GLU A C 1
ATOM 1245 O O . GLU A 1 151 ? 8.818 -6.319 -17.795 1.00 86.00 151 GLU A O 1
ATOM 1250 N N . LYS A 1 152 ? 7.219 -5.988 -16.255 1.00 79.56 152 LYS A N 1
ATOM 1251 C CA . LYS A 1 152 ? 6.062 -6.104 -17.149 1.00 79.56 152 LYS A CA 1
ATOM 1252 C C . LYS A 1 152 ? 5.157 -4.891 -16.994 1.00 79.56 152 LYS A C 1
ATOM 1254 O O . LYS A 1 152 ? 4.974 -4.399 -15.882 1.00 79.56 152 LYS A O 1
ATOM 1259 N N . ASN A 1 153 ? 4.531 -4.483 -18.098 1.00 87.81 153 ASN A N 1
ATOM 1260 C CA . ASN A 1 153 ? 3.527 -3.416 -18.150 1.00 87.81 153 ASN A CA 1
ATOM 1261 C C . ASN A 1 153 ? 4.022 -2.115 -17.495 1.00 87.81 153 ASN A C 1
ATOM 1263 O O . ASN A 1 153 ? 3.432 -1.631 -16.524 1.00 87.81 153 ASN A O 1
ATOM 1267 N N . TRP A 1 154 ? 5.123 -1.571 -18.024 1.00 90.06 154 TRP A N 1
ATOM 1268 C CA . TRP A 1 154 ? 5.757 -0.345 -17.528 1.00 90.06 154 TRP A CA 1
ATOM 1269 C C . TRP A 1 154 ? 4.786 0.837 -17.477 1.00 90.06 154 TRP A C 1
ATOM 1271 O O . TRP A 1 154 ? 4.811 1.581 -16.502 1.00 90.06 154 TRP A O 1
ATOM 1281 N N . ASP A 1 155 ? 3.870 0.944 -18.443 1.00 90.56 155 ASP A N 1
ATOM 1282 C CA . ASP A 1 155 ? 2.789 1.933 -18.457 1.00 90.56 155 ASP A CA 1
ATOM 1283 C C . ASP A 1 155 ? 1.906 1.842 -17.216 1.00 90.56 155 ASP A C 1
ATOM 1285 O O . ASP A 1 155 ? 1.705 2.819 -16.502 1.00 90.56 155 ASP A O 1
ATOM 1289 N N . THR A 1 156 ? 1.416 0.640 -16.902 1.00 91.94 156 THR A N 1
ATOM 1290 C CA . THR A 1 156 ? 0.565 0.437 -15.728 1.00 91.94 156 THR A CA 1
ATOM 1291 C C . THR A 1 156 ? 1.345 0.675 -14.437 1.00 91.94 156 THR A C 1
ATOM 1293 O O . THR A 1 156 ? 0.792 1.228 -13.486 1.00 91.94 156 THR A O 1
ATOM 1296 N N . ALA A 1 157 ? 2.619 0.275 -14.377 1.00 93.12 157 ALA A N 1
ATOM 1297 C CA . ALA A 1 157 ? 3.473 0.559 -13.226 1.00 93.12 157 ALA A CA 1
ATOM 1298 C C . ALA A 1 157 ? 3.635 2.074 -13.020 1.00 93.12 157 ALA A C 1
ATOM 1300 O O . ALA A 1 157 ? 3.453 2.553 -11.901 1.00 93.12 157 ALA A O 1
ATOM 1301 N N . LEU A 1 158 ? 3.902 2.811 -14.103 1.00 92.31 158 LEU A N 1
ATOM 1302 C CA . LEU A 1 158 ? 4.036 4.265 -14.111 1.00 92.31 158 LEU A CA 1
ATOM 1303 C C . LEU A 1 158 ? 2.761 4.944 -13.613 1.00 92.31 158 LEU A C 1
ATOM 1305 O O . LEU A 1 158 ? 2.828 5.674 -12.631 1.00 92.31 158 LEU A O 1
ATOM 1309 N N . THR A 1 159 ? 1.597 4.619 -14.185 1.00 92.81 159 THR A N 1
ATOM 1310 C CA . THR A 1 159 ? 0.311 5.198 -13.761 1.00 92.81 159 THR A CA 1
ATOM 1311 C C . THR A 1 159 ? 0.024 4.948 -12.279 1.00 92.81 159 THR A C 1
ATOM 1313 O O . THR A 1 159 ? -0.503 5.815 -11.589 1.00 92.81 159 THR A O 1
ATOM 1316 N N . ASN A 1 160 ? 0.381 3.772 -11.748 1.00 93.44 160 ASN A N 1
ATOM 1317 C CA . ASN A 1 160 ? 0.192 3.485 -10.322 1.00 93.44 160 ASN A CA 1
ATOM 1318 C C . ASN A 1 160 ? 1.149 4.293 -9.430 1.00 93.44 160 ASN A C 1
ATOM 1320 O O . ASN A 1 160 ? 0.741 4.733 -8.356 1.00 93.44 160 ASN A O 1
ATOM 1324 N N . PHE A 1 161 ? 2.394 4.516 -9.856 1.00 92.00 161 PHE A N 1
ATOM 1325 C CA . PHE A 1 161 ? 3.320 5.373 -9.116 1.00 92.00 161 PHE A CA 1
ATOM 1326 C C . PHE A 1 161 ? 2.945 6.856 -9.201 1.00 92.00 161 PHE A C 1
ATOM 1328 O O . PHE A 1 161 ? 2.973 7.531 -8.177 1.00 92.00 161 PHE A O 1
ATOM 1335 N N . GLU A 1 162 ? 2.531 7.347 -10.370 1.00 91.75 162 GLU A N 1
ATOM 1336 C CA . GLU A 1 162 ? 2.016 8.712 -10.557 1.00 91.75 162 GLU A CA 1
ATOM 1337 C C . GLU A 1 162 ? 0.776 8.951 -9.685 1.00 91.75 162 GLU A C 1
ATOM 1339 O O . GLU A 1 162 ? 0.696 9.954 -8.979 1.00 91.75 162 GLU A O 1
ATOM 1344 N N . LYS A 1 163 ? -0.149 7.982 -9.641 1.00 91.19 163 LYS A N 1
ATOM 1345 C CA . LYS A 1 163 ? -1.320 8.020 -8.755 1.00 91.19 163 LYS A CA 1
ATOM 1346 C C . LYS A 1 163 ? -0.922 8.082 -7.276 1.00 91.19 163 LYS A C 1
ATOM 1348 O O . LYS A 1 163 ? -1.455 8.907 -6.538 1.00 91.19 163 LYS A O 1
ATOM 1353 N N . ALA A 1 164 ? 0.021 7.244 -6.835 1.00 87.75 164 ALA A N 1
ATOM 1354 C CA . ALA A 1 164 ? 0.517 7.273 -5.456 1.00 87.75 164 ALA A CA 1
ATOM 1355 C C . ALA A 1 164 ? 1.181 8.618 -5.114 1.00 87.75 164 ALA A C 1
ATOM 1357 O O . ALA A 1 164 ? 0.896 9.193 -4.064 1.00 87.75 164 ALA A O 1
ATOM 1358 N N . ARG A 1 165 ? 2.011 9.147 -6.023 1.00 90.19 165 ARG A N 1
ATOM 1359 C CA . ARG A 1 165 ? 2.659 10.456 -5.889 1.00 90.19 165 ARG A CA 1
ATOM 1360 C C . ARG A 1 165 ? 1.627 11.574 -5.740 1.00 90.19 165 ARG A C 1
ATOM 1362 O O . ARG A 1 165 ? 1.709 12.330 -4.778 1.00 90.19 165 ARG A O 1
ATOM 1369 N N . ALA A 1 166 ? 0.639 11.640 -6.632 1.00 89.19 166 ALA A N 1
ATOM 1370 C CA . ALA A 1 166 ? -0.393 12.675 -6.610 1.00 89.19 166 ALA A CA 1
ATOM 1371 C C . ALA A 1 166 ? -1.174 12.693 -5.287 1.00 89.19 166 ALA A C 1
ATOM 1373 O O . ALA A 1 166 ? -1.436 13.763 -4.736 1.00 89.19 166 ALA A O 1
ATOM 1374 N N . PHE A 1 167 ? -1.516 11.523 -4.738 1.00 86.25 167 PHE A N 1
ATOM 1375 C CA . PHE A 1 167 ? -2.171 11.459 -3.432 1.00 86.25 167 PHE A CA 1
ATOM 1376 C C . PHE A 1 167 ? -1.262 11.915 -2.292 1.00 86.25 167 PHE A C 1
ATOM 1378 O O . PHE A 1 167 ? -1.715 12.687 -1.452 1.00 86.25 167 PHE A O 1
ATOM 1385 N N . TYR A 1 168 ? 0.005 11.491 -2.259 1.00 85.88 168 TYR A N 1
ATOM 1386 C CA . TYR A 1 168 ? 0.937 11.926 -1.215 1.00 85.88 168 TYR A CA 1
ATOM 1387 C C . TYR A 1 168 ? 1.227 13.429 -1.277 1.00 85.88 168 TYR A C 1
ATOM 1389 O O . TYR A 1 168 ? 1.237 14.083 -0.238 1.00 85.88 168 TYR A O 1
ATOM 1397 N N . GLU A 1 169 ? 1.380 14.011 -2.467 1.00 88.25 169 GLU A N 1
ATOM 1398 C CA . GLU A 1 169 ? 1.532 15.463 -2.616 1.00 88.25 169 GLU A CA 1
ATOM 1399 C C . GLU A 1 169 ? 0.302 16.215 -2.096 1.00 88.25 169 GLU A C 1
ATOM 1401 O O . GLU A 1 169 ? 0.441 17.207 -1.381 1.00 88.25 169 GLU A O 1
ATOM 1406 N N . LYS A 1 170 ? -0.907 15.729 -2.399 1.00 86.25 170 LYS A N 1
ATOM 1407 C CA . LYS A 1 170 ? -2.156 16.329 -1.906 1.00 86.25 170 LYS A CA 1
ATOM 1408 C C . LYS A 1 170 ? -2.289 16.209 -0.390 1.00 86.25 170 LYS A C 1
ATOM 1410 O O . LYS A 1 170 ? -2.559 17.205 0.273 1.00 86.25 170 LYS A O 1
ATOM 1415 N N . LEU A 1 171 ? -2.035 15.026 0.166 1.00 80.81 171 LEU A N 1
ATOM 1416 C CA . LEU A 1 171 ? -2.039 14.806 1.614 1.00 80.81 171 LEU A CA 1
ATOM 1417 C C . LEU A 1 171 ? -0.996 15.679 2.332 1.00 80.81 171 LEU A C 1
ATOM 1419 O O . LEU A 1 171 ? -1.248 16.136 3.442 1.00 80.81 171 LEU A O 1
ATOM 1423 N N . GLY A 1 172 ? 0.144 15.956 1.689 1.00 84.50 172 GLY A N 1
ATOM 1424 C CA . GLY A 1 172 ? 1.135 16.916 2.174 1.00 84.50 172 GLY A CA 1
ATOM 1425 C C . GLY A 1 172 ? 0.615 18.349 2.175 1.00 84.50 172 GLY A C 1
ATOM 1426 O O . GLY A 1 172 ? 0.716 19.022 3.193 1.00 84.50 172 GLY A O 1
ATOM 1427 N N . LYS A 1 173 ? 0.012 18.811 1.074 1.00 85.19 173 LYS A N 1
ATOM 1428 C CA . LYS A 1 173 ? -0.490 20.193 0.944 1.00 85.19 173 LYS A CA 1
ATOM 1429 C C . LYS A 1 173 ? -1.528 20.569 2.004 1.00 85.19 173 LYS A C 1
ATOM 1431 O O . LYS A 1 173 ? -1.468 21.673 2.531 1.00 85.19 173 LYS A O 1
ATOM 1436 N N . PHE A 1 174 ? -2.456 19.663 2.310 1.00 79.25 174 PHE A N 1
ATOM 1437 C CA . PHE A 1 174 ? -3.537 19.903 3.278 1.00 79.25 174 PHE A CA 1
ATOM 1438 C C . PHE A 1 174 ? -3.216 19.397 4.696 1.00 79.25 174 PHE A C 1
ATOM 1440 O O . PHE A 1 174 ? -4.027 19.541 5.609 1.00 79.25 174 PHE A O 1
ATOM 1447 N N . GLY A 1 175 ? -2.050 18.775 4.885 1.00 78.06 175 GLY A N 1
ATOM 1448 C CA . GLY A 1 175 ? -1.597 18.240 6.163 1.00 78.06 175 GLY A CA 1
ATOM 1449 C C . GLY A 1 175 ? -0.814 19.250 7.005 1.00 78.06 175 GLY A C 1
ATOM 1450 O O . GLY A 1 175 ? -0.391 20.309 6.539 1.00 78.06 175 GLY A O 1
ATOM 1451 N N . GLY A 1 176 ? -0.575 18.885 8.267 1.00 82.81 176 GLY A N 1
ATOM 1452 C CA . GLY A 1 176 ? 0.310 19.647 9.158 1.00 82.81 176 GLY A CA 1
ATOM 1453 C C . GLY A 1 176 ? 1.793 19.516 8.777 1.00 82.81 176 GLY A C 1
ATOM 1454 O O . GLY A 1 176 ? 2.153 18.749 7.887 1.00 82.81 176 GLY A O 1
ATOM 1455 N N . LEU A 1 177 ? 2.683 20.206 9.497 1.00 79.06 177 LEU A N 1
ATOM 1456 C CA . LEU A 1 177 ? 4.126 20.208 9.197 1.00 79.06 177 LEU A CA 1
ATOM 1457 C C . LEU A 1 177 ? 4.746 18.792 9.193 1.00 79.06 177 LEU A C 1
ATOM 1459 O O . LEU A 1 177 ? 5.556 18.457 8.331 1.00 79.06 177 LEU A O 1
ATOM 1463 N N . GLU A 1 178 ? 4.336 17.933 10.128 1.00 77.06 178 GLU A N 1
ATOM 1464 C CA . GLU A 1 178 ? 4.808 16.543 10.202 1.00 77.06 178 GLU A CA 1
ATOM 1465 C C . GLU A 1 178 ? 4.356 15.702 9.001 1.00 77.06 178 GLU A C 1
ATOM 1467 O O . GLU A 1 178 ? 5.134 14.907 8.466 1.00 77.06 178 GLU A O 1
ATOM 1472 N N . ASP A 1 179 ? 3.118 15.914 8.551 1.00 76.25 179 ASP A N 1
ATOM 1473 C CA . ASP A 1 179 ? 2.548 15.243 7.383 1.00 76.25 179 ASP A CA 1
ATOM 1474 C C . ASP A 1 179 ? 3.298 15.654 6.113 1.00 76.25 179 ASP A C 1
ATOM 1476 O O . ASP A 1 179 ? 3.657 14.807 5.296 1.00 76.25 179 ASP A O 1
ATOM 1480 N N . GLN A 1 180 ? 3.593 16.949 5.968 1.00 80.19 180 GLN A N 1
ATOM 1481 C CA . GLN A 1 180 ? 4.347 17.483 4.834 1.00 80.19 180 GLN A CA 1
ATOM 1482 C C . GLN A 1 180 ? 5.717 16.819 4.706 1.00 80.19 180 GLN A C 1
ATOM 1484 O O . GLN A 1 180 ? 6.076 16.343 3.628 1.00 80.19 180 GLN A O 1
ATOM 1489 N N . VAL A 1 181 ? 6.467 16.734 5.809 1.00 82.88 181 VAL A N 1
ATOM 1490 C CA . VAL A 1 181 ? 7.782 16.077 5.831 1.00 82.88 181 VAL A CA 1
ATOM 1491 C C . VAL A 1 181 ? 7.653 14.591 5.490 1.00 82.88 181 VAL A C 1
ATOM 1493 O O . VAL A 1 181 ? 8.435 14.067 4.695 1.00 82.88 181 VAL A O 1
ATOM 1496 N N . LEU A 1 182 ? 6.654 13.910 6.059 1.00 80.44 182 LEU A N 1
ATOM 1497 C CA . LEU A 1 182 ? 6.424 12.486 5.832 1.00 80.44 182 LEU A CA 1
ATOM 1498 C C . LEU A 1 182 ? 6.106 12.179 4.363 1.00 80.44 182 LEU A C 1
ATOM 1500 O O . LEU A 1 182 ? 6.732 11.300 3.766 1.00 80.44 182 LEU A O 1
ATOM 1504 N N . TYR A 1 183 ? 5.136 12.879 3.777 1.00 83.69 183 TYR A N 1
ATOM 1505 C CA . TYR A 1 183 ? 4.702 12.601 2.412 1.00 83.69 183 TYR A CA 1
ATOM 1506 C C . TYR A 1 183 ? 5.716 13.075 1.375 1.00 83.69 183 TYR A C 1
ATOM 1508 O O . TYR A 1 183 ? 5.892 12.397 0.365 1.00 83.69 183 TYR A O 1
ATOM 1516 N N . ARG A 1 184 ? 6.459 14.155 1.646 1.00 83.75 184 ARG A N 1
ATOM 1517 C CA . ARG A 1 184 ? 7.586 14.565 0.801 1.00 83.75 184 ARG A CA 1
ATOM 1518 C C . ARG A 1 184 ? 8.636 13.460 0.691 1.00 83.75 184 ARG A C 1
ATOM 1520 O O . ARG A 1 184 ? 9.012 13.101 -0.420 1.00 83.75 184 ARG A O 1
ATOM 1527 N N . ALA A 1 185 ? 9.034 12.857 1.811 1.00 82.38 185 ALA A N 1
ATOM 1528 C CA . ALA A 1 185 ? 9.978 11.739 1.795 1.00 82.38 185 ALA A CA 1
ATOM 1529 C C . ALA A 1 185 ? 9.444 10.534 0.992 1.00 82.38 185 ALA A C 1
ATOM 1531 O O . ALA A 1 185 ? 10.203 9.854 0.304 1.00 82.38 185 ALA A O 1
ATOM 1532 N N . ARG A 1 186 ? 8.126 10.279 1.030 1.00 81.25 186 ARG A N 1
ATOM 1533 C CA . ARG A 1 186 ? 7.492 9.224 0.217 1.00 81.25 186 ARG A CA 1
ATOM 1534 C C . ARG A 1 186 ? 7.487 9.534 -1.273 1.00 81.25 186 ARG A C 1
ATOM 1536 O O . ARG A 1 186 ? 7.714 8.629 -2.070 1.00 81.25 186 ARG A O 1
ATOM 1543 N N . VAL A 1 187 ? 7.248 10.785 -1.651 1.00 86.25 187 VAL A N 1
ATOM 1544 C CA . VAL A 1 187 ? 7.344 11.224 -3.048 1.00 86.25 187 VAL A CA 1
ATOM 1545 C C . VAL A 1 187 ? 8.781 11.074 -3.549 1.00 86.25 187 VAL A C 1
ATOM 1547 O O . VAL A 1 187 ? 8.997 10.477 -4.599 1.00 86.25 187 VAL A O 1
ATOM 1550 N N . GLU A 1 188 ? 9.770 11.499 -2.764 1.00 85.56 188 GLU A N 1
ATOM 1551 C CA . GLU A 1 188 ? 11.191 11.357 -3.109 1.00 85.56 188 GLU A CA 1
ATOM 1552 C C . GLU A 1 188 ? 11.617 9.880 -3.275 1.00 85.56 188 GLU A C 1
ATOM 1554 O O . GLU A 1 188 ? 12.405 9.563 -4.165 1.00 85.56 188 GLU A O 1
ATOM 1559 N N . GLU A 1 189 ? 11.046 8.950 -2.497 1.00 82.94 189 GLU A N 1
ATOM 1560 C CA . GLU A 1 189 ? 11.265 7.498 -2.653 1.00 82.94 189 GLU A CA 1
ATOM 1561 C C . GLU A 1 189 ? 10.709 6.951 -3.987 1.00 82.94 189 GLU A C 1
ATOM 1563 O O . GLU A 1 189 ? 11.269 6.022 -4.579 1.00 82.94 189 GLU A O 1
ATOM 1568 N N . LEU A 1 190 ? 9.600 7.518 -4.471 1.00 83.12 190 LEU A N 1
ATOM 1569 C CA . LEU A 1 190 ? 8.927 7.105 -5.705 1.00 83.12 190 LEU A CA 1
ATOM 1570 C C . LEU A 1 190 ? 9.659 7.570 -6.969 1.00 83.12 190 LEU A C 1
ATOM 1572 O O . LEU A 1 190 ? 9.653 6.856 -7.977 1.00 83.12 190 LEU A O 1
ATOM 1576 N N . GLU A 1 191 ? 10.299 8.739 -6.914 1.00 88.44 191 GLU A N 1
ATOM 1577 C CA . GLU A 1 191 ? 10.885 9.435 -8.066 1.00 88.44 191 GLU A CA 1
ATOM 1578 C C . GLU A 1 191 ? 11.819 8.570 -8.935 1.00 88.44 191 GLU A C 1
ATOM 1580 O O . GLU A 1 191 ? 11.632 8.539 -10.157 1.00 88.44 191 GLU A O 1
ATOM 1585 N N . PRO A 1 192 ? 12.783 7.801 -8.383 1.00 89.62 192 PRO A N 1
ATOM 1586 C CA . PRO A 1 192 ? 13.643 6.949 -9.205 1.00 89.62 192 PRO A CA 1
ATOM 1587 C C . PRO A 1 192 ? 12.857 5.888 -9.984 1.00 89.62 192 PRO A C 1
ATOM 1589 O O . PRO A 1 192 ? 13.184 5.584 -11.133 1.00 89.62 192 PRO A O 1
ATOM 1592 N N . SER A 1 193 ? 11.801 5.339 -9.378 1.00 88.62 193 SER A N 1
ATOM 1593 C CA . SER A 1 193 ? 10.959 4.316 -10.007 1.00 88.62 193 SER A CA 1
ATOM 1594 C C . SER A 1 193 ? 10.089 4.917 -11.113 1.00 88.62 193 SER A C 1
ATOM 1596 O O . SER A 1 193 ? 9.973 4.319 -12.181 1.00 88.62 193 SER A O 1
ATOM 1598 N N . ILE A 1 194 ? 9.537 6.116 -10.891 1.00 91.38 194 ILE A N 1
ATOM 1599 C CA . ILE A 1 194 ? 8.765 6.870 -11.893 1.00 91.38 194 ILE A CA 1
ATOM 1600 C C . ILE A 1 194 ? 9.640 7.181 -13.107 1.00 91.38 194 ILE A C 1
ATOM 1602 O O . ILE A 1 194 ? 9.280 6.818 -14.227 1.00 91.38 194 ILE A O 1
ATOM 1606 N N . LYS A 1 195 ? 10.822 7.772 -12.891 1.00 90.75 195 LYS A N 1
ATOM 1607 C CA . LYS A 1 195 ? 11.769 8.115 -13.966 1.00 90.75 195 LYS A CA 1
ATOM 1608 C C . LYS A 1 195 ? 12.175 6.889 -14.778 1.00 90.75 195 LYS A C 1
ATOM 1610 O O . LYS A 1 195 ? 12.181 6.935 -16.007 1.00 90.75 195 LYS A O 1
ATOM 1615 N N . TYR A 1 196 ? 12.463 5.777 -14.102 1.00 89.94 196 TYR A N 1
ATOM 1616 C CA . TYR A 1 196 ? 12.818 4.530 -14.772 1.00 89.94 196 TYR A CA 1
ATOM 1617 C C . TYR A 1 196 ? 11.669 3.989 -15.631 1.00 89.94 196 TYR A C 1
ATOM 1619 O O . TYR A 1 196 ? 11.877 3.654 -16.798 1.00 89.94 196 TYR A O 1
ATOM 1627 N N . CYS A 1 197 ? 10.451 3.922 -15.082 1.00 89.94 197 CYS A N 1
ATOM 1628 C CA . CYS A 1 197 ? 9.279 3.481 -15.837 1.00 89.94 197 CYS A CA 1
ATOM 1629 C C . CYS A 1 197 ? 9.006 4.396 -17.037 1.00 89.94 197 CYS A C 1
ATOM 1631 O O . CYS A 1 197 ? 8.806 3.894 -18.138 1.00 89.94 197 CYS A O 1
ATOM 1633 N N . ALA A 1 198 ? 9.060 5.719 -16.856 1.00 89.69 198 ALA A N 1
ATOM 1634 C CA . ALA A 1 198 ? 8.851 6.694 -17.926 1.00 89.69 198 ALA A CA 1
ATOM 1635 C C . ALA A 1 198 ? 9.860 6.519 -19.069 1.00 89.69 198 ALA A C 1
ATOM 1637 O O . ALA A 1 198 ? 9.475 6.504 -20.239 1.00 89.69 198 ALA A O 1
ATOM 1638 N N . HIS A 1 199 ? 11.133 6.292 -18.736 1.00 89.75 199 HIS A N 1
ATOM 1639 C CA . HIS A 1 199 ? 12.161 5.990 -19.727 1.00 89.75 199 HIS A CA 1
ATOM 1640 C C . HIS A 1 199 ? 11.876 4.678 -20.475 1.00 89.75 199 HIS A C 1
ATOM 1642 O O . HIS A 1 199 ? 12.023 4.618 -21.692 1.00 89.75 199 HIS A O 1
ATOM 1648 N N . LYS A 1 200 ? 11.441 3.619 -19.777 1.00 87.44 200 LYS A N 1
ATOM 1649 C CA . LYS A 1 200 ? 11.116 2.319 -20.396 1.00 87.44 200 LYS A CA 1
ATOM 1650 C C . LYS A 1 200 ? 9.879 2.345 -21.292 1.00 87.44 200 LYS A C 1
ATOM 1652 O O . LYS A 1 200 ? 9.832 1.581 -22.248 1.00 87.44 200 LYS A O 1
ATOM 1657 N N . VAL A 1 201 ? 8.915 3.213 -21.002 1.00 86.19 201 VAL A N 1
ATOM 1658 C CA . VAL A 1 201 ? 7.727 3.439 -21.844 1.00 86.19 201 VAL A CA 1
ATOM 1659 C C . VAL A 1 201 ? 8.066 4.264 -23.098 1.00 86.19 201 VAL A C 1
ATOM 1661 O O . VAL A 1 201 ? 7.284 4.304 -24.039 1.00 86.19 201 VAL A O 1
ATOM 1664 N N . GLY A 1 202 ? 9.236 4.912 -23.148 1.00 73.75 202 GLY A N 1
ATOM 1665 C CA . GLY A 1 202 ? 9.599 5.816 -24.242 1.00 73.75 202 GLY A CA 1
ATOM 1666 C C . GLY A 1 202 ? 9.040 7.233 -24.076 1.00 73.75 202 GLY A C 1
ATOM 1667 O O . GLY A 1 202 ? 9.030 8.002 -25.029 1.00 73.75 202 GLY A O 1
ATOM 1668 N N . ARG A 1 203 ? 8.623 7.624 -22.860 1.00 60.69 203 ARG A N 1
ATOM 1669 C CA . ARG A 1 203 ? 8.255 9.018 -22.521 1.00 60.69 203 ARG A CA 1
ATOM 1670 C C . ARG A 1 203 ? 9.479 9.906 -22.238 1.00 60.69 203 ARG A C 1
ATOM 1672 O O . ARG A 1 203 ? 9.346 10.979 -21.661 1.00 60.69 203 ARG A O 1
ATOM 1679 N N . SER A 1 204 ? 10.680 9.468 -22.620 1.00 50.72 204 SER A N 1
ATOM 1680 C CA . SER A 1 204 ? 11.962 10.106 -22.291 1.00 50.72 204 SER A CA 1
ATOM 1681 C C . SER A 1 204 ? 12.241 11.432 -23.014 1.00 50.72 204 SER A C 1
ATOM 1683 O O . SER A 1 204 ? 13.228 12.082 -22.683 1.00 50.72 204 SER A O 1
ATOM 1685 N N . SER A 1 205 ? 11.393 11.870 -23.952 1.00 43.06 205 SER A N 1
ATOM 1686 C CA . SER A 1 205 ? 11.532 13.168 -24.636 1.00 43.06 205 SER A CA 1
ATOM 1687 C C . SER A 1 205 ? 10.700 14.302 -24.030 1.00 43.06 205 SER A C 1
ATOM 1689 O O . SER A 1 205 ? 10.856 15.452 -24.439 1.00 43.06 205 SER A O 1
ATOM 1691 N N . ILE A 1 206 ? 9.829 14.018 -23.059 1.00 45.81 206 ILE A N 1
ATOM 1692 C CA . ILE A 1 206 ? 9.007 15.043 -22.415 1.00 45.81 206 ILE A CA 1
ATOM 1693 C C . ILE A 1 206 ? 9.807 15.571 -21.227 1.00 45.81 206 ILE A C 1
ATOM 1695 O O . ILE A 1 206 ? 10.038 14.854 -20.250 1.00 45.81 206 ILE A O 1
ATOM 1699 N N . LYS A 1 207 ? 10.296 16.812 -21.347 1.00 40.44 207 LYS A N 1
ATOM 1700 C CA . LYS A 1 207 ? 11.021 17.523 -20.286 1.00 40.44 207 LYS A CA 1
ATOM 1701 C C . LYS A 1 207 ? 10.272 17.320 -18.970 1.00 40.44 207 LYS A C 1
ATOM 1703 O O . LYS A 1 207 ? 9.058 17.479 -18.920 1.00 40.44 207 LYS A O 1
ATOM 1708 N N . ALA A 1 208 ? 10.993 17.009 -17.895 1.00 43.44 208 ALA A N 1
ATOM 1709 C CA . ALA A 1 208 ? 10.427 16.808 -16.558 1.00 43.44 208 ALA A CA 1
ATOM 1710 C C . ALA A 1 208 ? 9.532 17.975 -16.069 1.00 43.44 208 ALA A C 1
ATOM 1712 O O . ALA A 1 208 ? 8.764 17.800 -15.128 1.00 43.44 208 ALA A O 1
ATOM 1713 N N . SER A 1 209 ? 9.601 19.137 -16.731 1.00 41.72 209 SER A N 1
ATOM 1714 C CA . SER A 1 209 ? 8.721 20.293 -16.556 1.00 41.72 209 SER A CA 1
ATOM 1715 C C . SER A 1 209 ? 7.298 20.129 -17.119 1.00 41.72 209 SER A C 1
ATOM 1717 O O . SER A 1 209 ? 6.405 20.807 -16.639 1.00 41.72 209 SER A O 1
ATOM 1719 N N . GLU A 1 210 ? 7.048 19.245 -18.089 1.00 43.16 210 GLU A N 1
ATOM 1720 C CA . GLU A 1 210 ? 5.705 18.981 -18.654 1.00 43.16 210 GLU A CA 1
ATOM 1721 C C . GLU A 1 210 ? 4.970 17.824 -17.947 1.00 43.16 210 GLU A C 1
ATOM 1723 O O . GLU A 1 210 ? 3.753 17.694 -18.049 1.00 43.16 210 GLU A O 1
ATOM 1728 N N . LEU A 1 211 ? 5.674 17.032 -17.127 1.00 47.75 211 LEU A N 1
ATOM 1729 C CA . LEU A 1 211 ? 5.057 16.101 -16.164 1.00 47.75 211 LEU A CA 1
ATOM 1730 C C . LEU A 1 211 ? 4.388 16.828 -14.977 1.00 47.75 211 LEU A C 1
ATOM 1732 O O . LEU A 1 211 ? 3.839 16.177 -14.088 1.00 47.75 211 LEU A O 1
ATOM 1736 N N . LEU A 1 212 ? 4.445 18.165 -14.951 1.00 45.31 212 LEU A N 1
ATOM 1737 C CA . LEU A 1 212 ? 3.739 19.016 -13.992 1.00 45.31 212 LEU A CA 1
ATOM 1738 C C . LEU A 1 212 ? 2.252 19.195 -14.323 1.00 45.31 212 LEU A C 1
ATOM 1740 O O . LEU A 1 212 ? 1.509 19.680 -13.470 1.00 45.31 212 LEU A O 1
ATOM 1744 N N . ASN A 1 213 ? 1.786 18.744 -15.491 1.00 41.94 213 ASN A N 1
ATOM 1745 C CA . ASN A 1 213 ? 0.361 18.758 -15.785 1.00 41.94 213 ASN A CA 1
ATOM 1746 C C . ASN A 1 213 ? -0.298 17.552 -15.113 1.00 41.94 213 ASN A C 1
ATOM 1748 O O . ASN A 1 213 ? -0.443 16.470 -15.685 1.00 41.94 213 ASN A O 1
ATOM 1752 N N . ALA A 1 214 ? -0.755 17.775 -13.884 1.00 43.75 214 ALA A N 1
ATOM 1753 C CA . ALA A 1 214 ? -1.728 16.952 -13.175 1.00 43.75 214 ALA A CA 1
ATOM 1754 C C . ALA A 1 214 ? -3.114 16.908 -13.876 1.00 43.75 214 ALA A C 1
ATOM 1756 O O . ALA A 1 214 ? -4.125 16.743 -13.205 1.00 43.75 214 ALA A O 1
ATOM 1757 N N . GLU A 1 215 ? -3.162 17.029 -15.206 1.00 43.25 215 GLU A N 1
ATOM 1758 C CA . GLU A 1 215 ? -4.370 17.123 -16.044 1.00 43.25 215 GLU A CA 1
ATOM 1759 C C . GLU A 1 215 ? -4.732 15.787 -16.716 1.00 43.25 215 GLU A C 1
ATOM 1761 O O . GLU A 1 215 ? -5.735 15.678 -17.405 1.00 43.25 215 GLU A O 1
ATOM 1766 N N . LYS A 1 216 ? -3.944 14.716 -16.533 1.00 43.75 216 LYS A N 1
ATOM 1767 C CA . LYS A 1 216 ? -4.260 13.393 -17.123 1.00 43.75 216 LYS A CA 1
ATOM 1768 C C . LYS A 1 216 ? -4.892 12.387 -16.161 1.00 43.75 216 LYS A C 1
ATOM 1770 O O . LYS A 1 216 ? -5.085 11.233 -16.529 1.00 43.75 216 LYS A O 1
ATOM 1775 N N . MET A 1 217 ? -5.242 12.815 -14.950 1.00 47.34 217 MET A N 1
ATOM 1776 C CA . MET A 1 217 ? -6.084 12.036 -14.031 1.00 47.34 217 MET A CA 1
ATOM 1777 C C . MET A 1 217 ? -7.455 12.707 -13.865 1.00 47.34 217 MET A C 1
ATOM 1779 O O . MET A 1 217 ? -8.019 12.701 -12.778 1.00 47.34 217 MET A O 1
ATOM 1783 N N . GLU A 1 218 ? -7.986 13.298 -14.934 1.00 47.50 218 GLU A N 1
ATOM 1784 C CA . GLU A 1 218 ? -9.338 13.855 -14.965 1.00 47.50 218 GLU A CA 1
ATOM 1785 C C . GLU A 1 218 ? -10.344 12.725 -15.184 1.00 47.50 218 GLU A C 1
ATOM 1787 O O . GLU A 1 218 ? -10.535 12.192 -16.277 1.00 47.50 218 GLU A O 1
ATOM 1792 N N . GLY A 1 219 ? -10.960 12.305 -14.087 1.00 53.28 219 GLY A N 1
ATOM 1793 C CA . GLY A 1 219 ? -12.210 11.570 -14.118 1.00 53.28 219 GLY A CA 1
ATOM 1794 C C . GLY A 1 219 ? -13.196 12.302 -13.214 1.00 53.28 219 GLY A C 1
ATOM 1795 O O . GLY A 1 219 ? -12.781 12.785 -12.160 1.00 53.28 219 GLY A O 1
ATOM 1796 N N . PRO A 1 220 ? -14.501 12.325 -13.530 1.00 50.06 220 PRO A N 1
ATOM 1797 C CA . PRO A 1 220 ? -15.502 13.036 -12.727 1.00 50.06 220 PRO A CA 1
ATOM 1798 C C . PRO A 1 220 ? -15.536 12.557 -11.266 1.00 50.06 220 PRO A C 1
ATOM 1800 O O . PRO A 1 220 ? -15.882 13.310 -10.361 1.00 50.06 220 PRO A O 1
ATOM 1803 N N . ALA A 1 221 ? -15.117 11.312 -11.013 1.00 49.34 221 ALA A N 1
ATOM 1804 C CA . ALA A 1 221 ? -14.953 10.770 -9.671 1.00 49.34 221 ALA A CA 1
ATOM 1805 C C . ALA A 1 221 ? -13.740 11.340 -8.916 1.00 49.34 221 ALA A C 1
ATOM 1807 O O . ALA A 1 221 ? -13.791 11.384 -7.697 1.00 49.34 221 ALA A O 1
ATOM 1808 N N . TYR A 1 222 ? -12.670 11.753 -9.602 1.00 53.81 222 TYR A N 1
ATOM 1809 C CA . TYR A 1 222 ? -11.490 12.388 -9.009 1.00 53.81 222 TYR A CA 1
ATOM 1810 C C . TYR A 1 222 ? -11.744 13.870 -8.718 1.00 53.81 222 TYR A C 1
ATOM 1812 O O . TYR A 1 222 ? -11.408 14.327 -7.632 1.00 53.81 222 TYR A O 1
ATOM 1820 N N . ASP A 1 223 ? -12.428 14.594 -9.603 1.00 57.38 223 ASP A N 1
ATOM 1821 C CA . ASP A 1 223 ? -12.727 16.019 -9.391 1.00 57.38 223 ASP A CA 1
ATOM 1822 C C . ASP A 1 223 ? -13.784 16.229 -8.306 1.00 57.38 223 ASP A C 1
ATOM 1824 O O . ASP A 1 223 ? -13.586 17.017 -7.381 1.00 57.38 223 ASP A O 1
ATOM 1828 N N . LEU A 1 224 ? -14.855 15.425 -8.320 1.00 61.44 224 LEU A N 1
ATOM 1829 C CA . LEU A 1 224 ? -15.835 15.380 -7.228 1.00 61.44 224 LEU A CA 1
ATOM 1830 C C . LEU A 1 224 ? -15.179 15.007 -5.889 1.00 61.44 224 LEU A C 1
ATOM 1832 O O . LEU A 1 224 ? -15.647 15.381 -4.813 1.00 61.44 224 LEU A O 1
ATOM 1836 N N . PHE A 1 225 ? -14.093 14.245 -5.952 1.00 57.91 225 PHE A N 1
ATOM 1837 C CA . PHE A 1 225 ? -13.339 13.794 -4.799 1.00 57.91 225 PHE A CA 1
ATOM 1838 C C . PHE A 1 225 ? -12.370 14.864 -4.267 1.00 57.91 225 PHE A C 1
ATOM 1840 O O . PHE A 1 225 ? -12.244 15.010 -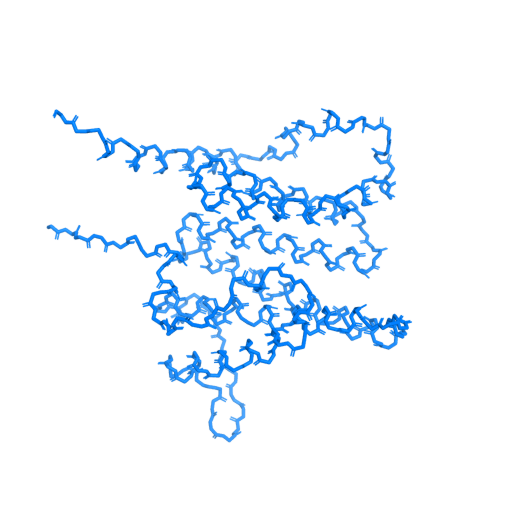3.051 1.00 57.91 225 PHE A O 1
ATOM 1847 N N . ILE A 1 226 ? -11.762 15.666 -5.143 1.00 64.69 226 ILE A N 1
ATOM 1848 C CA . ILE A 1 226 ? -10.981 16.851 -4.763 1.00 64.69 226 ILE A CA 1
ATOM 1849 C C . ILE A 1 226 ? -11.871 17.929 -4.162 1.00 64.69 226 ILE A C 1
ATOM 1851 O O . ILE A 1 226 ? -11.558 18.420 -3.080 1.00 64.69 226 ILE A O 1
ATOM 1855 N N . ALA A 1 227 ? -13.035 18.182 -4.756 1.00 65.62 227 ALA A N 1
ATOM 1856 C CA . ALA A 1 227 ? -14.012 19.109 -4.197 1.00 65.62 227 ALA A CA 1
ATOM 1857 C C . ALA A 1 227 ? -14.472 18.691 -2.785 1.00 65.62 227 ALA A C 1
ATOM 1859 O O . ALA A 1 227 ? -14.606 19.529 -1.895 1.00 65.62 227 ALA A O 1
ATOM 1860 N N . LYS A 1 228 ? -14.668 17.386 -2.537 1.00 64.94 228 LYS A N 1
ATOM 1861 C CA . LYS A 1 228 ? -15.017 16.868 -1.200 1.00 64.94 228 LYS A CA 1
ATOM 1862 C C . LYS A 1 228 ? -13.884 17.002 -0.185 1.00 64.94 228 LYS A C 1
ATOM 1864 O O . LYS A 1 228 ? -14.158 17.288 0.978 1.00 64.94 228 LYS A O 1
ATOM 1869 N N . LEU A 1 229 ? -12.639 16.793 -0.611 1.00 62.47 229 LEU A N 1
ATOM 1870 C CA . LEU A 1 229 ? -11.462 17.008 0.230 1.00 62.47 229 LEU A CA 1
ATOM 1871 C C . LEU A 1 229 ? -11.325 18.471 0.635 1.00 62.47 229 LEU A C 1
ATOM 1873 O O . LEU A 1 229 ? -11.210 18.776 1.818 1.00 62.47 229 LEU A O 1
ATOM 1877 N N . GLU A 1 230 ? -11.369 19.370 -0.341 1.00 66.44 230 GLU A N 1
ATOM 1878 C CA . GLU A 1 230 ? -11.268 20.804 -0.095 1.00 66.44 230 GLU A CA 1
ATOM 1879 C C . GLU A 1 230 ? -12.393 21.263 0.838 1.00 66.44 230 GLU A C 1
ATOM 1881 O O . GLU A 1 230 ? -12.116 21.904 1.848 1.00 66.44 230 GLU A O 1
ATOM 1886 N N . ALA A 1 231 ? -13.633 20.822 0.606 1.00 64.50 231 ALA A N 1
ATOM 1887 C CA . ALA A 1 231 ? -14.767 21.142 1.471 1.00 64.50 231 ALA A CA 1
ATOM 1888 C C . ALA A 1 231 ? -14.611 20.623 2.915 1.00 64.50 231 ALA A C 1
ATOM 1890 O O . ALA A 1 231 ? -14.915 21.355 3.860 1.00 64.50 231 ALA A O 1
ATOM 1891 N N . SER A 1 232 ? -14.122 19.391 3.123 1.00 60.75 232 SER A N 1
ATOM 1892 C CA . SER A 1 232 ? -13.960 18.848 4.481 1.00 60.75 232 SER A CA 1
ATOM 1893 C C . SER A 1 232 ? -12.865 19.569 5.265 1.00 60.75 232 SER A C 1
ATOM 1895 O O . SER A 1 232 ? -13.029 19.831 6.452 1.00 60.75 232 SER A O 1
ATOM 1897 N N . PHE A 1 233 ? -11.756 19.918 4.604 1.00 58.16 233 PHE A N 1
ATOM 1898 C CA . PHE A 1 233 ? -10.642 20.608 5.256 1.00 58.16 233 PHE A CA 1
ATOM 1899 C C . PHE A 1 233 ? -10.923 22.103 5.472 1.00 58.16 233 PHE A C 1
ATOM 1901 O O . PHE A 1 233 ? -10.557 22.635 6.522 1.00 58.16 233 PHE A O 1
ATOM 1908 N N . PHE A 1 234 ? -11.645 22.768 4.561 1.00 57.09 234 PHE A N 1
ATOM 1909 C CA . PHE A 1 234 ? -12.134 24.133 4.790 1.00 57.09 234 PHE A CA 1
ATOM 1910 C C . PHE A 1 234 ? -13.115 24.195 5.969 1.00 57.09 234 PHE A C 1
ATOM 1912 O O . PHE A 1 234 ? -13.011 25.100 6.793 1.00 57.09 234 PHE A O 1
ATOM 1919 N N . SER A 1 235 ? -14.003 23.207 6.128 1.00 53.56 235 SER A N 1
ATOM 1920 C CA . SER A 1 235 ? -14.924 23.149 7.274 1.00 53.56 235 SER A CA 1
ATOM 1921 C C . SER A 1 235 ? -14.206 23.034 8.628 1.00 53.56 235 SER A C 1
ATOM 1923 O O . SER A 1 235 ? -14.689 23.592 9.613 1.00 53.56 235 SER A O 1
ATOM 1925 N N . SER A 1 236 ? -13.061 22.345 8.696 1.00 48.44 236 SER A N 1
ATOM 1926 C CA . SER A 1 236 ? -12.241 22.259 9.917 1.00 48.44 236 SER A CA 1
ATOM 1927 C C . SER A 1 236 ? -11.423 23.530 10.176 1.00 48.44 236 SER A C 1
ATOM 1929 O O . SER A 1 236 ? -11.134 23.847 11.327 1.00 48.44 236 SER A O 1
ATOM 1931 N N . SER A 1 237 ? -11.070 24.283 9.128 1.00 43.91 237 SER A N 1
ATOM 1932 C CA . SER A 1 237 ? -10.309 25.535 9.242 1.00 43.91 237 SER A CA 1
ATOM 1933 C C . SER A 1 237 ? -11.191 26.733 9.635 1.00 43.91 237 SER A C 1
ATOM 1935 O O . SER A 1 237 ? -10.753 27.592 10.397 1.00 43.91 237 SER A O 1
ATOM 1937 N N . VAL A 1 238 ? -12.464 26.756 9.215 1.00 43.25 238 VAL A N 1
ATOM 1938 C CA . VAL A 1 238 ? -13.429 27.819 9.576 1.00 43.25 238 VAL A CA 1
ATOM 1939 C C . VAL A 1 238 ? -13.853 27.762 11.056 1.00 43.25 238 VAL A C 1
ATOM 1941 O O . VAL A 1 238 ? -14.224 28.786 11.619 1.00 43.25 238 VAL A O 1
ATOM 1944 N N . MET A 1 239 ? -13.721 26.616 11.739 1.00 42.22 239 MET A N 1
ATOM 1945 C CA . MET A 1 239 ? -13.976 26.514 13.190 1.00 42.22 239 MET A CA 1
ATOM 1946 C C . MET A 1 239 ? -12.840 27.054 14.085 1.00 42.22 239 MET A C 1
ATOM 1948 O O . MET A 1 239 ? -12.982 27.042 15.306 1.00 42.22 239 MET A O 1
ATOM 1952 N N . LEU A 1 240 ? -11.731 27.543 13.514 1.00 39.19 240 LEU A N 1
ATOM 1953 C CA . LEU A 1 240 ? -10.566 28.067 14.250 1.00 39.19 240 LEU A CA 1
ATOM 1954 C C . LEU A 1 240 ? -10.387 29.595 14.151 1.00 39.19 240 LEU A C 1
ATOM 1956 O O . LEU A 1 240 ? -9.315 30.103 14.469 1.00 39.19 240 LEU A O 1
ATOM 1960 N N . MET A 1 241 ? -11.417 30.340 13.745 1.00 32.50 241 MET A N 1
ATOM 1961 C CA . MET A 1 241 ? -11.416 31.807 13.822 1.00 32.50 241 MET A CA 1
ATOM 1962 C C . MET A 1 241 ? -12.090 32.245 15.136 1.00 32.50 241 MET A C 1
ATOM 1964 O O . MET A 1 241 ? -13.310 32.109 15.247 1.00 32.50 241 MET A O 1
ATOM 1968 N N . PRO A 1 242 ? -11.344 32.718 16.156 1.00 41.69 242 PRO A N 1
ATOM 1969 C CA . PRO A 1 242 ? -11.953 33.317 17.335 1.00 41.69 242 PRO A CA 1
ATOM 1970 C C . PRO A 1 242 ? -12.549 34.682 16.965 1.00 41.69 242 PRO A C 1
ATOM 1972 O O . PRO A 1 242 ? -11.962 35.433 16.185 1.00 41.69 242 PRO A O 1
ATOM 1975 N N . HIS A 1 243 ? -13.732 34.949 17.515 1.00 38.72 243 HIS A N 1
ATOM 1976 C CA . HIS A 1 243 ? -14.432 36.229 17.438 1.00 38.72 243 HIS A CA 1
ATOM 1977 C C . HIS A 1 243 ? -13.755 37.302 18.293 1.00 38.72 243 HIS A C 1
ATOM 1979 O O . HIS A 1 243 ? -13.188 36.932 19.349 1.00 38.72 243 HIS A O 1
#

Organism: Aristolochia fimbriata (NCBI:txid158543)

Radius of gyration: 19.79 Å; chains: 1; bounding box: 48×63×52 Å

Sequence (243 aa):
MAKGTEASLREIDNTKPETMDRRTRNFQSMYYSWRYCSARLRRLYKSLKFTHGRGKYSRRNINEATITEVRFLHVVLYMAERAWSHAMEKKTLPEGPNAHQRIYLTGRLRKAVKWATVFAQLCAIKGDLRNSLEAEAYASYMKGTLLFKQEKNWDTALTNFEKARAFYEKLGKFGGLEDQVLYRARVEELEPSIKYCAHKVGRSSIKASELLNAEKMEGPAYDLFIAKLEASFFSSSVMLMPH

Foldseek 3Di:
DDDDDPPDPVVPPPPDPDPPDPPPVDPPPLVVFLVVLVVVLVVLCVVLVPDQDDPDGRDDDDDLVNDPDPSSLVNLQSQLRNLQSVLVSQQPDPVGHDPVNLVVSLVSLVRSLVSLVVSLVNCVVPNDLLSNLLSQLSSLQSVLVSCLSVVHDLVSSLVSLLSSLVSLVVQLVLDDPVSVVVSVVVNVVSVVSNQVSCVVVVVVPDPPVVVPPPPVPDDPVVVVSVVVVVVVSVVVVVVPDDD

InterPro domains:
  IPR026258 Signal recognition particle subunit SRP68 [PF16969] (34-231)
  IPR026258 Signal recognition particle subunit SRP68 [PTHR12860] (35-231)
  IPR034652 Signal recognition particle subunit SRP68, RNA-binding domain [cd15481] (35-199)
  IPR038253 SRP68, N-terminal domain superfamily [G3DSA:1.10.3450.40] (18-203)

Secondary structure (DSSP, 8-state):
--------GGGGSSSS-S---TTTTSTT-TTTHHHHHHHHHHHHHHHTT--S-SSS--PPP--GGG--SHHHHHHHHHHHHHHHHHHHHHHT-TT---HHHHHHHHHHHHHHHHHHHHHHHHHHHHS-HHHHHHHHHHHHHHHHHHHHHHT--HHHHHHHHHHHHHHHHHHHHTS-HHHHHHHHHHHHHHHHHHHHHHHHHT-TTS-TTTTT-TTS---HHHHHHHHHHHHHHHHHHHTT---